Protein AF-A0A061BL52-F1 (afdb_monomer)

Structure (mmCIF, N/CA/C/O backbone):
data_AF-A0A061BL52-F1
#
_entry.id   AF-A0A061BL52-F1
#
loop_
_atom_site.group_PDB
_atom_site.id
_atom_site.type_symbol
_atom_site.label_atom_id
_atom_site.label_alt_id
_atom_site.label_comp_id
_atom_site.label_asym_id
_atom_site.label_entity_id
_atom_site.label_seq_id
_atom_site.pdbx_PDB_ins_code
_atom_site.Cartn_x
_atom_site.Cartn_y
_atom_site.Cartn_z
_atom_site.occupancy
_atom_site.B_iso_or_equiv
_atom_site.auth_seq_id
_atom_site.auth_comp_id
_atom_site.auth_asym_id
_atom_site.auth_atom_id
_atom_site.pdbx_PDB_model_num
ATOM 1 N N . MET A 1 1 ? 6.630 11.059 58.757 1.00 41.81 1 MET A N 1
ATOM 2 C CA . MET A 1 1 ? 5.257 10.722 59.176 1.00 41.81 1 MET A CA 1
ATOM 3 C C . MET A 1 1 ? 4.852 9.487 58.389 1.00 41.81 1 MET A C 1
ATOM 5 O O . MET A 1 1 ? 4.746 9.582 57.175 1.00 41.81 1 MET A O 1
ATOM 9 N N . ILE A 1 2 ? 4.797 8.316 59.028 1.00 37.28 2 ILE A N 1
ATOM 10 C CA . ILE A 1 2 ? 4.359 7.077 58.369 1.00 37.28 2 ILE A CA 1
ATOM 11 C C . ILE A 1 2 ? 2.839 7.073 58.488 1.00 37.28 2 ILE A C 1
ATOM 13 O O . ILE A 1 2 ? 2.326 6.896 59.588 1.00 37.28 2 ILE A O 1
ATOM 17 N N . VAL A 1 3 ? 2.138 7.354 57.390 1.00 40.91 3 VAL A N 1
ATOM 18 C CA . VAL A 1 3 ? 0.675 7.243 57.350 1.00 40.91 3 VAL A CA 1
ATOM 19 C C . VAL A 1 3 ? 0.331 5.772 57.561 1.00 40.91 3 VAL A C 1
ATOM 21 O O . VAL A 1 3 ? 0.845 4.909 56.844 1.00 40.91 3 VAL A O 1
ATOM 24 N N . GLN A 1 4 ? -0.469 5.468 58.582 1.00 52.25 4 GLN A N 1
ATOM 25 C CA . GLN A 1 4 ? -0.872 4.090 58.844 1.00 52.25 4 GLN A CA 1
ATOM 26 C C . GLN A 1 4 ? -1.836 3.632 57.749 1.00 52.25 4 GLN A C 1
ATOM 28 O O . GLN A 1 4 ? -2.695 4.390 57.307 1.00 52.25 4 GLN A O 1
ATOM 33 N N . LEU A 1 5 ? -1.713 2.375 57.315 1.00 41.62 5 LEU A N 1
ATOM 34 C CA . LEU A 1 5 ? -2.525 1.826 56.224 1.00 41.62 5 LEU A CA 1
ATOM 35 C C . LEU A 1 5 ? -4.036 1.976 56.492 1.00 41.62 5 LEU A C 1
ATOM 37 O O . LEU A 1 5 ? -4.798 2.234 55.569 1.00 41.62 5 LEU A O 1
ATOM 41 N N . GLY A 1 6 ? -4.454 1.885 57.760 1.00 45.66 6 GLY A N 1
ATOM 42 C CA . GLY A 1 6 ? -5.842 2.111 58.173 1.00 45.66 6 GLY A CA 1
ATOM 43 C C . GLY A 1 6 ? -6.318 3.558 58.001 1.00 45.66 6 GLY A C 1
ATOM 44 O O . GLY A 1 6 ? -7.480 3.779 57.684 1.00 45.66 6 GLY A O 1
ATOM 45 N N . GLU A 1 7 ? -5.426 4.538 58.135 1.00 48.22 7 GLU A N 1
ATOM 46 C CA . GLU A 1 7 ? -5.728 5.964 57.966 1.00 48.22 7 GLU A CA 1
ATOM 47 C C . GLU A 1 7 ? -5.854 6.325 56.480 1.00 48.22 7 GLU A C 1
ATOM 49 O O . GLU A 1 7 ? -6.807 6.990 56.078 1.00 48.22 7 GLU A O 1
ATOM 54 N N . LEU A 1 8 ? -4.967 5.777 55.639 1.00 50.97 8 LEU A N 1
ATOM 55 C CA . LEU A 1 8 ? -5.060 5.905 54.182 1.00 50.97 8 LEU A CA 1
ATOM 56 C C . LEU A 1 8 ? -6.323 5.220 53.640 1.00 50.97 8 LEU A C 1
ATOM 58 O O . LEU A 1 8 ? -6.993 5.758 52.767 1.00 50.97 8 LEU A O 1
ATOM 62 N N . ALA A 1 9 ? -6.664 4.047 54.174 1.00 44.75 9 ALA A N 1
ATOM 63 C CA . ALA A 1 9 ? -7.843 3.299 53.763 1.00 44.75 9 ALA A CA 1
ATOM 64 C C . ALA A 1 9 ? -9.147 3.946 54.272 1.00 44.75 9 ALA A C 1
ATOM 66 O O . ALA A 1 9 ? -10.150 3.904 53.568 1.00 44.75 9 ALA A O 1
ATOM 67 N N . GLY A 1 10 ? -9.136 4.613 55.433 1.00 51.44 10 GLY A N 1
ATOM 68 C CA . GLY A 1 10 ? -10.243 5.464 55.887 1.00 51.44 10 GLY A CA 1
ATOM 69 C C . GLY A 1 10 ? -10.433 6.714 55.016 1.00 51.44 10 GLY A C 1
ATOM 70 O O . GLY A 1 10 ? -11.561 7.054 54.672 1.00 51.44 10 GLY A O 1
ATOM 71 N N . GLN A 1 11 ? -9.340 7.352 54.579 1.00 56.94 11 GLN A N 1
ATOM 72 C CA . GLN A 1 11 ? -9.377 8.483 53.638 1.00 56.94 11 GLN A CA 1
ATOM 73 C C . GLN A 1 11 ? -9.853 8.067 52.241 1.00 56.94 11 GLN A C 1
ATOM 75 O O . GLN A 1 11 ? -10.695 8.745 51.655 1.00 56.94 11 GLN A O 1
ATOM 80 N N . LEU A 1 12 ? -9.370 6.930 51.727 1.00 47.53 12 LEU A N 1
ATOM 81 C CA . LEU A 1 12 ? -9.905 6.318 50.509 1.00 47.53 12 LEU A CA 1
ATOM 82 C C . LEU A 1 12 ? -11.376 5.930 50.701 1.00 47.53 12 LEU A C 1
ATOM 84 O O . LEU A 1 12 ? -12.165 6.059 49.775 1.00 47.53 12 LEU A O 1
ATOM 88 N N . GLY A 1 13 ? -11.744 5.503 51.910 1.00 49.81 13 GLY A N 1
ATOM 89 C CA . GLY A 1 13 ? -13.102 5.156 52.295 1.00 49.81 13 GLY A CA 1
ATOM 90 C C . GLY A 1 13 ? -14.086 6.305 52.201 1.00 49.81 13 GLY A C 1
ATOM 91 O O . GLY A 1 13 ? -15.127 6.152 51.568 1.00 49.81 13 GLY A O 1
ATOM 92 N N . GLY A 1 14 ? -13.717 7.472 52.727 1.00 53.56 14 GLY A N 1
ATOM 93 C CA . GLY A 1 14 ? -14.479 8.705 52.521 1.00 53.56 14 GLY A CA 1
ATOM 94 C C . GLY A 1 14 ? -14.491 9.147 51.053 1.00 53.56 14 GLY A C 1
ATOM 95 O O . GLY A 1 14 ? -15.517 9.586 50.549 1.00 53.56 14 GLY A O 1
ATOM 96 N N . PHE A 1 15 ? -13.382 8.962 50.326 1.00 52.47 15 PHE A N 1
ATOM 97 C CA . PHE A 1 15 ? -13.289 9.331 48.908 1.00 52.47 15 PHE A CA 1
ATOM 98 C C . PHE A 1 15 ? -14.082 8.408 47.969 1.00 52.47 15 PHE A C 1
ATOM 100 O O . PHE A 1 15 ? -14.458 8.833 46.883 1.00 52.47 15 PHE A O 1
ATOM 107 N N . VAL A 1 16 ? -14.320 7.148 48.339 1.00 51.41 16 VAL A N 1
ATOM 108 C CA . VAL A 1 16 ? -15.013 6.149 47.504 1.00 51.41 16 VAL A CA 1
ATOM 109 C C . VAL A 1 16 ? -16.466 5.949 47.948 1.00 51.41 16 VAL A C 1
ATOM 111 O O . VAL A 1 16 ? -17.330 5.818 47.085 1.00 51.41 16 VAL A O 1
ATOM 114 N N . GLY A 1 17 ? -16.750 5.969 49.255 1.00 51.16 17 GLY A N 1
ATOM 115 C CA . GLY A 1 17 ? -18.093 5.770 49.818 1.00 51.16 1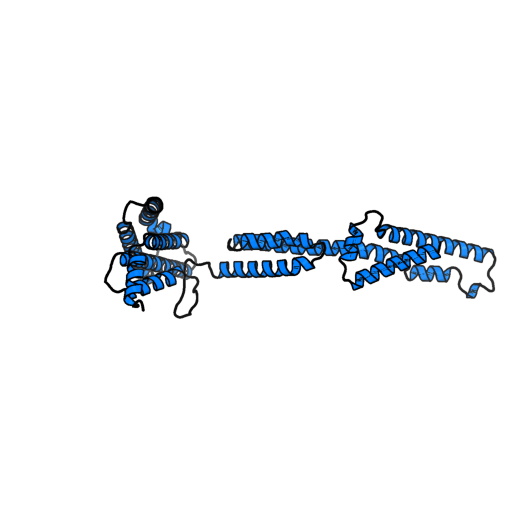7 GLY A CA 1
ATOM 116 C C . GLY A 1 17 ? -19.048 6.950 49.608 1.00 51.16 17 GLY A C 1
ATOM 117 O O . GLY A 1 17 ? -20.230 6.734 49.362 1.00 51.16 17 GLY A O 1
ATOM 118 N N . GLU A 1 18 ? -18.543 8.191 49.601 1.00 52.12 18 GLU A N 1
ATOM 119 C CA . GLU A 1 18 ? -19.365 9.401 49.395 1.00 52.12 18 GLU A CA 1
ATOM 120 C C . GLU A 1 18 ? -19.198 10.039 48.004 1.00 52.12 18 GLU A C 1
ATOM 122 O O . GLU A 1 18 ? -19.835 11.042 47.682 1.00 52.12 18 GLU A O 1
ATOM 127 N N . SER A 1 19 ? -18.341 9.485 47.142 1.00 58.81 19 SER A N 1
ATOM 128 C CA . SER A 1 19 ? -18.084 10.086 45.834 1.00 58.81 19 SER A CA 1
ATOM 129 C C . SER A 1 19 ? -19.220 9.811 44.860 1.00 58.81 19 SER A C 1
ATOM 131 O O . SER A 1 19 ? -19.364 8.718 44.306 1.00 58.81 19 SER A O 1
ATOM 133 N N . GLU A 1 20 ? -19.952 10.875 44.546 1.00 60.22 20 GLU A N 1
ATOM 134 C CA . GLU A 1 20 ? -20.899 10.968 43.433 1.00 60.22 20 GLU A CA 1
ATOM 135 C C . GLU A 1 20 ? -20.323 10.400 42.117 1.00 60.22 20 GLU A C 1
ATOM 137 O O . GLU A 1 20 ? -21.043 9.865 41.275 1.00 60.22 20 GLU A O 1
ATOM 142 N N . SER A 1 21 ? -18.997 10.449 41.936 1.00 58.09 21 SER A N 1
ATOM 143 C CA . SER A 1 21 ? -18.330 9.888 40.754 1.00 58.09 21 SER A CA 1
ATOM 144 C C . SER A 1 21 ? -18.339 8.356 40.729 1.00 58.09 21 SER A C 1
ATOM 146 O O . SER A 1 21 ? -18.464 7.777 39.650 1.00 58.09 21 SER A O 1
ATOM 148 N N . VAL A 1 22 ? -18.233 7.693 41.886 1.00 59.34 22 VAL A N 1
ATOM 149 C CA . VAL A 1 22 ? -18.282 6.223 41.997 1.00 59.34 22 VAL A CA 1
ATOM 150 C C . VAL A 1 22 ? -19.706 5.730 41.764 1.00 59.34 22 VAL A C 1
ATOM 152 O O . VAL A 1 22 ? -19.908 4.841 40.936 1.00 59.34 22 VAL A O 1
ATOM 155 N N . LYS A 1 23 ? -20.704 6.383 42.378 1.00 66.06 23 LYS A N 1
ATOM 156 C CA . LYS A 1 23 ? -22.129 6.122 42.103 1.00 66.06 23 LYS A CA 1
ATOM 157 C C . LYS A 1 23 ? -22.433 6.255 40.605 1.00 66.06 23 LYS A C 1
ATOM 159 O O . LYS A 1 23 ? -22.958 5.325 39.991 1.00 66.06 23 LYS A O 1
ATOM 164 N N . LYS A 1 24 ? -21.986 7.347 39.968 1.00 67.06 24 LYS A N 1
ATOM 165 C CA . LYS A 1 24 ? -22.123 7.564 38.513 1.00 67.06 24 LYS A CA 1
ATOM 166 C C . LYS A 1 24 ? -21.416 6.504 37.668 1.00 67.06 24 LYS A C 1
ATOM 168 O O . LYS A 1 24 ? -21.929 6.137 36.610 1.00 67.06 24 LYS A O 1
ATOM 173 N N . ALA A 1 25 ? -20.249 6.019 38.088 1.00 62.91 25 ALA A N 1
ATOM 174 C CA . ALA A 1 25 ? -19.521 4.977 37.368 1.00 62.91 25 ALA A CA 1
ATOM 175 C C . ALA A 1 25 ? -20.269 3.634 37.397 1.00 62.91 25 ALA A C 1
ATOM 177 O O . ALA A 1 25 ? -20.430 3.016 36.345 1.00 62.91 25 ALA A O 1
ATOM 178 N N . VAL A 1 26 ? -20.790 3.226 38.560 1.00 66.00 26 VAL A N 1
ATOM 179 C CA . VAL A 1 26 ? -21.592 1.997 38.702 1.00 66.00 26 VAL A CA 1
ATOM 180 C C . VAL A 1 26 ? -22.894 2.095 37.902 1.00 66.00 26 VAL A C 1
ATOM 182 O O . VAL A 1 26 ? -23.245 1.165 37.180 1.00 66.00 26 VAL A O 1
ATOM 185 N N . VAL A 1 27 ? -23.563 3.252 37.919 1.00 70.19 27 VAL A N 1
ATOM 186 C CA . VAL A 1 27 ? -24.751 3.497 37.082 1.00 70.19 27 VAL A CA 1
ATOM 187 C C . VAL A 1 27 ? -24.427 3.349 35.591 1.00 70.19 27 VAL A C 1
ATOM 189 O O . VAL A 1 27 ? -25.119 2.634 34.864 1.00 70.19 27 VAL A O 1
ATOM 192 N N . LYS A 1 28 ? -23.335 3.962 35.117 1.00 68.56 28 LYS A N 1
ATOM 193 C CA . LYS A 1 28 ? -22.884 3.815 33.721 1.00 68.56 28 LYS A CA 1
ATOM 194 C C . LYS A 1 28 ? -22.519 2.370 33.376 1.00 68.56 28 LYS A C 1
ATOM 196 O O . LYS A 1 28 ? -22.764 1.948 32.248 1.00 68.56 28 LYS A O 1
ATOM 201 N N . ALA A 1 29 ? -21.973 1.611 34.324 1.00 66.12 29 ALA A N 1
ATOM 202 C CA . ALA A 1 29 ? -21.672 0.194 34.149 1.00 66.12 29 ALA A CA 1
ATOM 203 C C . ALA A 1 29 ? -22.932 -0.649 33.949 1.00 66.12 29 ALA A C 1
ATOM 205 O O . ALA A 1 29 ? -22.982 -1.471 33.032 1.00 66.12 29 ALA A O 1
ATOM 206 N N . ILE A 1 30 ? -23.963 -0.404 34.760 1.00 72.38 30 ILE A N 1
ATOM 207 C CA . ILE A 1 30 ? -25.272 -1.046 34.617 1.00 72.38 30 ILE A CA 1
ATOM 208 C C . ILE A 1 30 ? -25.845 -0.720 33.234 1.00 72.38 30 ILE A C 1
ATOM 210 O O . ILE A 1 30 ? -26.193 -1.636 32.490 1.00 72.38 30 ILE A O 1
ATOM 214 N N . ILE A 1 31 ? -25.859 0.557 32.832 1.00 72.19 31 ILE A N 1
ATOM 215 C CA . ILE A 1 31 ? -26.339 0.977 31.502 1.00 72.19 31 ILE A CA 1
ATOM 216 C C . ILE A 1 31 ? -25.591 0.238 30.384 1.00 72.19 31 ILE A C 1
ATOM 218 O O . ILE A 1 31 ? -26.235 -0.362 29.522 1.00 72.19 31 ILE A O 1
ATOM 222 N N . ALA A 1 32 ? -24.256 0.207 30.437 1.00 68.06 32 ALA A N 1
ATOM 223 C CA . ALA A 1 32 ? -23.427 -0.476 29.446 1.00 68.06 32 ALA A CA 1
ATOM 224 C C . ALA A 1 32 ? -23.709 -1.989 29.378 1.00 68.06 32 ALA A C 1
ATOM 226 O O . ALA A 1 32 ? -23.715 -2.574 28.293 1.00 68.06 32 ALA A O 1
ATOM 227 N N . CYS A 1 33 ? -23.993 -2.635 30.514 1.00 70.50 33 CYS A N 1
ATOM 228 C CA . CYS A 1 33 ? -24.377 -4.046 30.548 1.00 70.50 33 CYS A CA 1
ATOM 229 C C . CYS A 1 33 ? -25.684 -4.296 29.776 1.00 70.50 33 CYS A C 1
ATOM 231 O O . CYS A 1 33 ? -25.761 -5.227 28.971 1.00 70.50 33 CYS A O 1
ATOM 233 N N . PHE A 1 34 ? -26.686 -3.430 29.950 1.00 72.38 34 PHE A N 1
ATOM 234 C CA . PHE A 1 34 ? -27.940 -3.491 29.193 1.00 72.38 34 PHE A CA 1
ATOM 235 C C . PHE A 1 34 ? -27.761 -3.136 27.710 1.00 72.38 34 PHE A C 1
ATOM 237 O O . PHE A 1 34 ? -28.414 -3.741 26.860 1.00 72.38 34 PHE A O 1
ATOM 244 N N . ASP A 1 35 ? -26.889 -2.182 27.374 1.00 69.56 35 ASP A N 1
ATOM 245 C CA . ASP A 1 35 ? -26.556 -1.833 25.983 1.00 69.56 35 ASP A CA 1
ATOM 246 C C . ASP A 1 35 ? -25.960 -3.024 25.230 1.00 69.56 35 ASP A C 1
ATOM 248 O O . ASP A 1 35 ? -26.369 -3.317 24.103 1.00 69.56 35 ASP A O 1
ATOM 252 N N . ASN A 1 36 ? -25.065 -3.760 25.889 1.00 67.50 36 ASN A N 1
ATOM 253 C CA . ASN A 1 36 ? -24.453 -4.971 25.349 1.00 67.50 36 ASN A CA 1
ATOM 254 C C . ASN A 1 36 ? -25.419 -6.171 25.318 1.00 67.50 36 ASN A C 1
ATOM 256 O O . ASN A 1 36 ? -25.190 -7.126 24.577 1.00 67.50 36 ASN A O 1
ATOM 260 N N . ASN A 1 37 ? -26.520 -6.118 26.075 1.00 71.19 37 ASN A N 1
ATOM 261 C CA . ASN A 1 37 ? -27.522 -7.179 26.179 1.00 71.19 37 ASN A CA 1
ATOM 262 C C . ASN A 1 37 ? -28.938 -6.654 25.863 1.00 71.19 37 ASN A C 1
ATOM 264 O O . ASN A 1 37 ? -29.807 -6.617 26.738 1.00 71.19 37 ASN A O 1
ATOM 268 N N . PRO A 1 38 ? -29.236 -6.292 24.600 1.00 72.81 38 PRO A N 1
ATOM 269 C CA . PRO A 1 38 ? -30.474 -5.592 24.234 1.00 72.81 38 PRO A CA 1
ATOM 270 C C . PRO A 1 38 ? -31.757 -6.393 24.500 1.00 72.81 38 PRO A C 1
ATOM 272 O O . PRO A 1 38 ? -32.832 -5.816 24.632 1.00 72.81 38 PRO A O 1
ATOM 275 N N . HIS A 1 39 ? -31.666 -7.719 24.610 1.00 72.00 39 HIS A N 1
ATOM 276 C CA . HIS A 1 39 ? -32.793 -8.564 25.001 1.00 72.00 39 HIS A CA 1
ATOM 277 C C . HIS A 1 39 ? -33.249 -8.281 26.445 1.00 72.00 39 HIS A C 1
ATOM 279 O O . HIS A 1 39 ? -34.451 -8.238 26.698 1.00 72.00 39 HIS A O 1
ATOM 285 N N . LEU A 1 40 ? -32.318 -7.972 27.359 1.00 72.06 40 LEU A N 1
ATOM 286 C CA . LEU A 1 40 ? -32.639 -7.583 28.735 1.00 72.06 40 LEU A CA 1
ATOM 287 C C . LEU A 1 40 ? -33.414 -6.267 28.794 1.00 72.06 40 LEU A C 1
ATOM 289 O O . LEU A 1 40 ? -34.312 -6.128 29.618 1.00 72.06 40 LEU A O 1
ATOM 293 N N . LYS A 1 41 ? -33.131 -5.322 27.885 1.00 72.38 41 LYS A N 1
ATOM 294 C CA . LYS A 1 41 ? -33.876 -4.054 27.806 1.00 72.38 41 LYS A CA 1
ATOM 295 C C . LYS A 1 41 ? -35.354 -4.257 27.505 1.00 72.38 41 LYS A C 1
ATOM 297 O O . LYS A 1 41 ? -36.171 -3.466 27.958 1.00 72.38 41 LYS A O 1
ATOM 302 N N . ASN A 1 42 ? -35.694 -5.281 26.724 1.00 72.06 42 ASN A N 1
ATOM 303 C CA . ASN A 1 42 ? -37.085 -5.602 26.417 1.00 72.06 42 ASN A CA 1
ATOM 304 C C . ASN A 1 42 ? -37.757 -6.315 27.592 1.00 72.06 42 ASN A C 1
ATOM 306 O O . ASN A 1 42 ? -38.890 -5.986 27.936 1.00 72.06 42 ASN A O 1
ATOM 310 N N . ASP A 1 43 ? -37.048 -7.253 28.217 1.00 69.75 43 ASP A N 1
ATOM 311 C CA . ASP A 1 43 ? -37.590 -8.093 29.286 1.00 69.75 43 ASP A CA 1
ATOM 312 C C . ASP A 1 43 ? -37.747 -7.356 30.627 1.00 69.75 43 ASP A C 1
ATOM 314 O O . ASP A 1 43 ? -38.587 -7.739 31.439 1.00 69.75 43 ASP A O 1
ATOM 318 N N . LEU A 1 44 ? -36.948 -6.309 30.853 1.00 71.69 44 LEU A N 1
ATOM 319 C CA . LEU A 1 44 ? -36.970 -5.446 32.042 1.00 71.69 44 LEU A CA 1
ATOM 320 C C . LEU A 1 44 ? -37.340 -4.000 31.683 1.00 71.69 44 LEU A C 1
ATOM 322 O O . LEU A 1 44 ? -36.957 -3.065 32.382 1.00 71.69 44 LEU A O 1
ATOM 326 N N . LYS A 1 45 ? -38.040 -3.791 30.561 1.00 71.81 45 LYS A N 1
ATOM 327 C CA . LYS A 1 45 ? -38.322 -2.459 30.004 1.00 71.81 45 LYS A CA 1
ATOM 328 C C . LYS A 1 45 ? -39.019 -1.527 30.994 1.00 71.81 45 LYS A C 1
ATOM 330 O O . LYS A 1 45 ? -38.730 -0.332 31.003 1.00 71.81 45 LYS A O 1
ATOM 335 N N . ASP A 1 46 ? -39.932 -2.066 31.789 1.00 66.31 46 ASP A N 1
ATOM 336 C CA . ASP A 1 46 ? -40.701 -1.369 32.820 1.00 66.31 46 ASP A CA 1
ATOM 337 C C . ASP A 1 46 ? -39.805 -0.747 33.898 1.00 66.31 46 ASP A C 1
ATOM 339 O O . ASP A 1 46 ? -40.022 0.399 34.287 1.00 66.31 46 ASP A O 1
ATOM 343 N N . VAL A 1 47 ? -38.756 -1.458 34.316 1.00 63.50 47 VAL A N 1
ATOM 344 C CA . VAL A 1 47 ? -37.836 -1.006 35.372 1.00 63.50 47 VAL A CA 1
ATOM 345 C C . VAL A 1 47 ? -36.623 -0.271 34.789 1.00 63.50 47 VAL A C 1
ATOM 347 O O . VAL A 1 47 ? -36.218 0.769 35.302 1.00 63.50 47 VAL A O 1
ATOM 350 N N . TYR A 1 48 ? -36.090 -0.740 33.658 1.00 66.44 48 TYR A N 1
ATOM 351 C CA . TYR A 1 48 ? -34.938 -0.144 32.978 1.00 66.44 48 TYR A CA 1
ATOM 352 C C . TYR A 1 48 ? -35.251 1.229 32.365 1.00 66.44 48 TYR A C 1
ATOM 354 O O . TYR A 1 48 ? -34.428 2.135 32.456 1.00 66.44 48 TYR A O 1
ATOM 362 N N . SER A 1 49 ? -36.440 1.431 31.779 1.00 60.94 49 SER A N 1
ATOM 363 C CA . SER A 1 49 ? -36.804 2.747 31.220 1.00 60.94 49 SER A CA 1
ATOM 364 C C . SER A 1 49 ? -36.965 3.791 32.328 1.00 60.94 49 SER A C 1
ATOM 366 O O . SER A 1 49 ? -36.480 4.904 32.179 1.00 60.94 49 SER A O 1
ATOM 368 N N . SER A 1 50 ? -37.566 3.414 33.465 1.00 62.44 50 SER A N 1
ATOM 369 C CA . SER A 1 50 ? -37.647 4.278 34.652 1.00 62.44 50 SER A CA 1
ATOM 370 C C . SER A 1 50 ? -36.267 4.573 35.253 1.00 62.44 50 SER A C 1
ATOM 372 O O . SER A 1 50 ? -36.075 5.638 35.820 1.00 62.44 50 SER A O 1
ATOM 374 N N . TYR A 1 51 ? -35.307 3.654 35.130 1.00 64.00 51 TYR A N 1
ATOM 375 C CA . TYR A 1 51 ? -33.933 3.807 35.617 1.00 64.00 51 TYR A CA 1
ATOM 376 C C . TYR A 1 51 ? -33.085 4.741 34.733 1.00 64.00 51 TYR A C 1
ATOM 378 O O . TYR A 1 51 ? -32.405 5.636 35.234 1.00 64.00 51 TYR A O 1
ATOM 386 N N . VAL A 1 52 ? -33.147 4.576 33.406 1.00 58.00 52 VAL A N 1
ATOM 387 C CA . VAL A 1 52 ? -32.361 5.377 32.449 1.00 58.00 52 VAL A CA 1
ATOM 388 C C . VAL A 1 52 ? -32.818 6.834 32.416 1.00 58.00 52 VAL A C 1
ATOM 390 O O . VAL A 1 52 ? -31.974 7.722 32.315 1.00 58.00 52 VAL A O 1
ATOM 393 N N . THR A 1 53 ? -34.122 7.108 32.512 1.00 56.12 53 THR A N 1
ATOM 394 C CA . THR A 1 53 ? -34.645 8.482 32.434 1.00 56.12 53 THR A CA 1
ATOM 395 C C . THR A 1 53 ? -34.281 9.302 33.676 1.00 56.12 53 THR A C 1
ATOM 397 O O . THR A 1 53 ? -33.727 10.387 33.535 1.00 56.12 53 THR A O 1
ATOM 400 N N . THR A 1 54 ? -34.468 8.755 34.879 1.00 52.66 54 THR A N 1
ATOM 401 C CA . THR A 1 54 ? -34.249 9.483 36.143 1.00 52.66 54 THR A CA 1
ATOM 402 C C . THR A 1 54 ? -32.763 9.734 36.441 1.00 52.66 54 THR A C 1
ATOM 404 O O . THR A 1 54 ? -32.401 10.782 36.970 1.00 52.66 54 THR A O 1
ATOM 407 N N . LEU A 1 55 ? -31.869 8.820 36.040 1.00 49.91 55 LEU A N 1
ATOM 408 C CA . LEU A 1 55 ? -30.421 8.968 36.260 1.00 49.91 55 LEU A CA 1
ATOM 409 C C . LEU A 1 55 ? -29.694 9.711 35.129 1.00 49.91 55 LEU A C 1
ATOM 411 O O . LEU A 1 55 ? -28.630 10.278 35.359 1.00 49.91 55 LEU A O 1
ATOM 415 N N . SER A 1 56 ? -30.253 9.772 33.914 1.00 48.34 56 SER A N 1
ATOM 416 C CA . SER A 1 56 ? -29.724 10.670 32.870 1.00 48.34 56 SER A CA 1
ATOM 417 C C . SER A 1 56 ? -29.938 12.146 33.231 1.00 48.34 56 SER A C 1
ATOM 419 O O . SER A 1 56 ? -29.145 12.998 32.832 1.00 48.34 56 SER A O 1
ATOM 421 N N . GLU A 1 57 ? -30.983 12.446 34.007 1.00 45.00 57 GLU A N 1
ATOM 422 C CA . GLU A 1 57 ? -31.278 13.788 34.515 1.00 45.00 57 GLU A CA 1
ATOM 423 C C . GLU A 1 57 ? -30.409 14.145 35.739 1.00 45.00 57 GLU A C 1
ATOM 425 O O . GLU A 1 57 ? -29.848 15.242 35.772 1.00 45.00 57 GLU A O 1
ATOM 430 N N . SER A 1 58 ? -30.162 13.212 36.671 1.00 45.47 58 SER A N 1
ATOM 431 C CA . SER A 1 58 ? -29.297 13.446 37.850 1.00 45.47 58 SER A CA 1
ATOM 432 C C . SER A 1 58 ? -27.799 13.594 37.529 1.00 45.47 58 SER A C 1
ATOM 434 O O . SER A 1 58 ? -27.029 14.159 38.307 1.00 45.47 58 SER A O 1
ATOM 436 N N . VAL A 1 59 ? -27.350 13.167 36.344 1.00 40.28 59 VAL A N 1
ATOM 437 C CA . VAL A 1 59 ? -25.972 13.418 35.880 1.00 40.28 59 VAL A CA 1
ATOM 438 C C . VAL A 1 59 ? -25.738 14.910 35.560 1.00 40.28 59 VAL A C 1
ATOM 440 O O . VAL A 1 59 ? -24.579 15.335 35.555 1.00 40.28 59 VAL A O 1
ATOM 443 N N . ASN A 1 60 ? -26.799 15.714 35.382 1.00 44.19 60 ASN A N 1
ATOM 444 C CA . ASN A 1 60 ? -26.731 17.119 34.949 1.00 44.19 60 ASN A CA 1
ATOM 445 C C . ASN A 1 60 ? -26.934 18.176 36.056 1.00 44.19 60 ASN A C 1
ATOM 447 O O . ASN A 1 60 ? -26.722 19.358 35.784 1.00 44.19 60 ASN A O 1
ATOM 451 N N . SER A 1 61 ? -27.304 17.808 37.286 1.00 41.88 61 SER A N 1
ATOM 452 C CA . SER A 1 61 ? -27.528 18.773 38.378 1.00 41.88 61 SER A CA 1
ATOM 453 C C . SER A 1 61 ? -26.954 18.289 39.708 1.00 41.88 61 SER A C 1
ATOM 455 O O . SER A 1 61 ? -27.125 17.133 40.071 1.00 41.88 61 SER A O 1
ATOM 457 N N . ALA A 1 62 ? -26.278 19.189 40.430 1.00 39.25 62 ALA A N 1
ATOM 458 C CA . ALA A 1 62 ? -25.537 18.892 41.660 1.00 39.25 62 ALA A CA 1
ATOM 459 C C . ALA A 1 62 ? -26.414 18.609 42.894 1.00 39.25 62 ALA A C 1
ATOM 461 O O . ALA A 1 62 ? -25.895 18.125 43.890 1.00 39.25 62 ALA A O 1
ATOM 462 N N . ASP A 1 63 ? -27.721 18.861 42.822 1.00 45.47 63 ASP A N 1
ATOM 463 C CA . ASP A 1 63 ? -28.627 18.772 43.964 1.00 45.47 63 ASP A CA 1
ATOM 464 C C . ASP A 1 63 ? -29.956 18.135 43.532 1.00 45.47 63 ASP A C 1
ATOM 466 O O . ASP A 1 63 ? -30.876 18.871 43.189 1.00 45.47 63 ASP A O 1
ATOM 470 N N . GLN A 1 64 ? -30.071 16.797 43.494 1.00 41.06 64 GLN A N 1
ATOM 471 C CA . GLN A 1 64 ? -31.312 16.065 43.838 1.00 41.06 64 GLN A CA 1
ATOM 472 C C . GLN A 1 64 ? -31.244 14.541 43.608 1.00 41.06 64 GLN A C 1
ATOM 474 O O . GLN A 1 64 ? -30.814 14.071 42.561 1.00 41.06 64 GLN A O 1
ATOM 479 N N . ALA A 1 65 ? -31.821 13.838 44.594 1.00 43.16 65 ALA A N 1
ATOM 480 C CA . ALA A 1 65 ? -32.260 12.440 44.652 1.00 43.16 65 ALA A CA 1
ATOM 481 C C . ALA A 1 65 ? -31.175 11.341 44.637 1.00 43.16 65 ALA A C 1
ATOM 483 O O . ALA A 1 65 ? -30.588 11.003 43.614 1.00 43.16 65 ALA A O 1
ATOM 484 N N . ASP A 1 66 ? -30.983 10.723 45.807 1.00 54.94 66 ASP A N 1
ATOM 485 C CA . ASP A 1 66 ? -30.254 9.469 45.990 1.00 54.94 66 ASP A CA 1
ATOM 486 C C . ASP A 1 66 ? -31.000 8.349 45.241 1.00 54.94 66 ASP A C 1
ATOM 488 O O . ASP A 1 66 ? -32.022 7.859 45.713 1.00 54.94 66 ASP A O 1
ATOM 492 N N . GLY A 1 67 ? -30.520 7.965 44.051 1.00 56.91 67 GLY A N 1
ATOM 493 C CA . GLY A 1 67 ? -31.116 6.932 43.177 1.00 56.91 67 GLY A CA 1
ATOM 494 C C . GLY A 1 67 ? -31.044 5.495 43.723 1.00 56.91 67 GLY A C 1
ATOM 495 O O . GLY A 1 67 ? -30.989 4.526 42.962 1.00 56.91 67 GLY A O 1
ATOM 496 N N . THR A 1 68 ? -30.961 5.357 45.045 1.00 64.12 68 THR A N 1
ATOM 497 C CA . THR A 1 68 ? -30.862 4.095 45.781 1.00 64.12 68 THR A CA 1
ATOM 498 C C . THR A 1 68 ? -32.162 3.298 45.682 1.00 64.12 68 THR A C 1
ATOM 500 O O . THR A 1 68 ? -32.110 2.090 45.450 1.00 64.12 68 THR A O 1
ATOM 503 N N . ASP A 1 69 ? -33.324 3.954 45.743 1.00 68.25 69 ASP A N 1
ATOM 504 C CA . ASP A 1 69 ? -34.634 3.289 45.670 1.00 68.25 69 ASP A CA 1
ATOM 505 C C . ASP A 1 69 ? -34.879 2.615 44.306 1.00 68.25 69 ASP A C 1
ATOM 507 O O . ASP A 1 69 ? -35.486 1.543 44.222 1.00 68.25 69 ASP A O 1
ATOM 511 N N . GLU A 1 70 ? -34.405 3.214 43.212 1.00 73.69 70 GLU A N 1
ATOM 512 C CA . GLU A 1 70 ? -34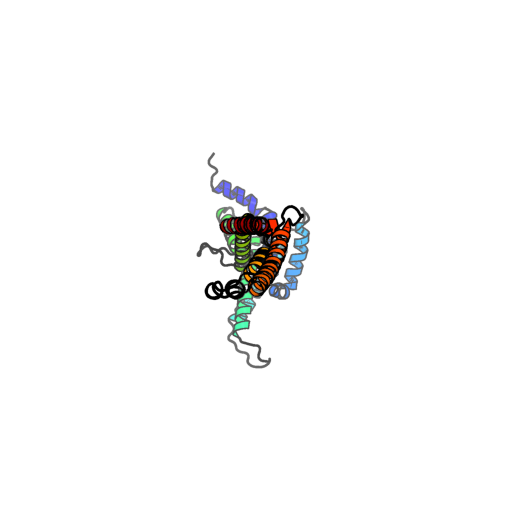.503 2.653 41.861 1.00 73.69 70 GLU A CA 1
ATOM 513 C C . GLU A 1 70 ? -33.577 1.449 41.666 1.00 73.69 70 GLU A C 1
ATOM 515 O O . GLU A 1 70 ? -33.953 0.489 40.987 1.00 73.69 70 GLU A O 1
ATOM 520 N N . ILE A 1 71 ? -32.386 1.474 42.269 1.00 72.88 71 ILE A N 1
ATOM 521 C CA . ILE A 1 71 ? -31.424 0.369 42.183 1.00 72.88 71 ILE A CA 1
ATOM 522 C C . ILE A 1 71 ? -31.894 -0.836 42.984 1.00 72.88 71 ILE A C 1
ATOM 524 O O . ILE A 1 71 ? -31.805 -1.951 42.471 1.00 72.88 71 ILE A O 1
ATOM 528 N N . VAL A 1 72 ? -32.485 -0.620 44.159 1.00 77.38 72 VAL A N 1
ATOM 529 C CA . VAL A 1 72 ? -33.112 -1.693 44.943 1.00 77.38 72 VAL A CA 1
ATOM 530 C C . VAL A 1 72 ? -34.246 -2.347 44.141 1.00 77.38 72 VAL A C 1
ATOM 532 O O . VAL A 1 72 ? -34.281 -3.570 44.003 1.00 77.38 72 VAL A O 1
ATOM 535 N N . LYS A 1 73 ? -35.119 -1.558 43.495 1.00 80.81 73 LYS A N 1
ATOM 536 C CA . LYS A 1 73 ? -36.187 -2.091 42.617 1.00 80.81 73 LYS A CA 1
ATOM 537 C C . LYS A 1 73 ? -35.631 -2.899 41.439 1.00 80.81 73 LYS A C 1
ATOM 539 O O . LYS A 1 73 ? -36.184 -3.945 41.087 1.00 80.81 73 LYS A O 1
ATOM 544 N N . LEU A 1 74 ? -34.547 -2.429 40.818 1.00 81.06 74 LEU A N 1
ATOM 545 C CA . LEU A 1 74 ? -33.873 -3.147 39.734 1.00 81.06 74 LEU A CA 1
ATOM 546 C C . LEU A 1 74 ? -33.265 -4.466 40.234 1.00 81.06 74 LEU A C 1
ATOM 548 O O . LEU A 1 74 ? -33.483 -5.507 39.615 1.00 81.06 74 LEU A O 1
ATOM 552 N N . SER A 1 75 ? -32.571 -4.430 41.371 1.00 82.88 75 SER A N 1
ATOM 553 C CA . SER A 1 75 ? -31.951 -5.578 42.045 1.00 82.88 75 SER A CA 1
ATOM 554 C C . SER A 1 75 ? -32.972 -6.675 42.366 1.00 82.88 75 SER A C 1
ATOM 556 O O . SER A 1 75 ? -32.776 -7.852 42.032 1.00 82.88 75 SER A O 1
ATOM 558 N N . GLU A 1 76 ? -34.124 -6.294 42.925 1.00 84.00 76 GLU A N 1
ATOM 559 C CA . GLU A 1 76 ? -35.236 -7.204 43.210 1.00 84.00 76 GLU A CA 1
ATOM 560 C C . GLU A 1 76 ? -35.776 -7.858 41.934 1.00 84.00 76 GLU A C 1
ATOM 562 O O . GLU A 1 76 ? -35.975 -9.079 41.885 1.00 84.00 76 GLU A O 1
ATOM 567 N N . ARG A 1 77 ? -35.985 -7.067 40.875 1.00 82.19 77 ARG A N 1
ATOM 568 C CA . ARG A 1 77 ? -36.537 -7.564 39.611 1.00 82.19 77 ARG A CA 1
ATOM 569 C C . ARG A 1 77 ? -35.578 -8.504 38.888 1.00 82.19 77 ARG A C 1
ATOM 571 O O . ARG A 1 77 ? -35.996 -9.564 38.418 1.00 82.19 77 ARG A O 1
ATOM 578 N N . VAL A 1 78 ? -34.297 -8.151 38.849 1.00 83.62 78 VAL A N 1
ATOM 579 C CA . VAL A 1 78 ? -33.225 -8.996 38.308 1.00 83.62 78 VAL A CA 1
ATOM 580 C C . VAL A 1 78 ? -33.154 -10.309 39.087 1.00 83.62 78 VAL A C 1
ATOM 582 O O . VAL A 1 78 ? -33.129 -11.381 38.485 1.00 83.62 78 VAL A O 1
ATOM 585 N N . THR A 1 79 ? -33.242 -10.256 40.418 1.00 86.19 79 THR A N 1
ATOM 586 C CA . THR A 1 79 ? -33.252 -11.454 41.271 1.00 86.19 79 THR A CA 1
ATOM 587 C C . THR A 1 79 ? -34.462 -12.356 41.003 1.00 86.19 79 THR A C 1
ATOM 589 O O . THR A 1 79 ? -34.321 -13.580 40.965 1.00 86.19 79 THR A O 1
ATOM 592 N N . GLN A 1 80 ? -35.653 -11.787 40.783 1.00 85.19 80 GLN A N 1
ATOM 593 C CA . GLN A 1 80 ? -36.838 -12.558 40.379 1.00 85.19 80 GLN A CA 1
ATOM 594 C C . GLN A 1 80 ? -36.633 -13.238 39.020 1.00 85.19 80 GLN A C 1
ATOM 596 O O . GLN A 1 80 ? -37.002 -14.400 38.844 1.00 85.19 80 GLN A O 1
ATOM 601 N N . GLN A 1 81 ? -36.031 -12.531 38.064 1.00 82.56 81 GLN A N 1
ATOM 602 C CA . GLN A 1 81 ? -35.825 -13.046 36.716 1.00 82.56 81 GLN A CA 1
ATOM 603 C C . GLN A 1 81 ? -34.764 -14.151 36.661 1.00 82.56 81 GLN A C 1
ATOM 605 O O . GLN A 1 81 ? -34.971 -15.138 35.956 1.00 82.56 81 GLN A O 1
ATOM 610 N N . ILE A 1 82 ? -33.694 -14.031 37.452 1.00 85.00 82 ILE A N 1
ATOM 611 C CA . ILE A 1 82 ? -32.699 -15.094 37.662 1.00 85.00 82 ILE A CA 1
ATOM 612 C C . ILE A 1 82 ? -33.391 -16.363 38.166 1.00 85.00 82 ILE A C 1
ATOM 614 O O . ILE A 1 82 ? -33.273 -17.405 37.530 1.00 85.00 82 ILE A O 1
ATOM 618 N N . LYS A 1 83 ? -34.215 -16.267 39.221 1.00 87.06 83 LYS A N 1
ATOM 619 C CA . LYS A 1 83 ? -34.952 -17.428 39.758 1.00 87.06 83 LYS A CA 1
ATOM 620 C C . LYS A 1 83 ? -35.855 -18.093 38.716 1.00 87.06 83 LYS A C 1
ATOM 622 O O . LYS A 1 83 ? -35.927 -19.318 38.662 1.00 87.06 83 LYS A O 1
ATOM 627 N N . LEU A 1 84 ? -36.552 -17.305 37.894 1.00 84.06 84 LEU A N 1
ATOM 628 C CA . LEU A 1 84 ? -37.399 -17.836 36.819 1.00 84.06 84 LEU A CA 1
ATOM 629 C C . LEU A 1 84 ? -36.573 -18.567 35.753 1.00 84.06 84 LEU A C 1
ATOM 631 O O . LEU A 1 84 ? -36.965 -19.645 35.312 1.00 84.06 84 LEU A O 1
ATOM 635 N N . LEU A 1 85 ? -35.427 -18.008 35.361 1.00 81.62 85 LEU A N 1
ATOM 636 C CA . LEU A 1 85 ? -34.521 -18.617 34.386 1.00 81.62 85 LEU A CA 1
ATOM 637 C C . LEU A 1 85 ? -33.888 -19.902 34.918 1.00 81.62 85 LEU A C 1
ATOM 639 O O . LEU A 1 85 ? -33.876 -20.904 34.209 1.00 81.62 85 LEU A O 1
ATOM 643 N N . GLU A 1 86 ? -33.435 -19.911 36.171 1.00 83.19 86 GLU A N 1
ATOM 644 C CA . GLU A 1 86 ? -32.922 -21.109 36.841 1.00 83.19 86 GLU A CA 1
ATOM 645 C C . GLU A 1 86 ? -33.989 -22.208 36.913 1.00 83.19 86 GLU A C 1
ATOM 647 O O . GLU A 1 86 ? -33.704 -23.370 36.631 1.00 83.19 86 GLU A O 1
ATOM 652 N N . GLN A 1 87 ? -35.242 -21.860 37.229 1.00 82.50 87 GLN A N 1
ATOM 653 C CA . GLN A 1 87 ? -36.358 -22.812 37.209 1.00 82.50 87 GLN A CA 1
ATOM 654 C C . GLN A 1 87 ? -36.635 -23.352 35.804 1.00 82.50 87 GLN A C 1
ATOM 656 O O . GLN A 1 87 ? -36.908 -24.543 35.657 1.00 82.50 87 GLN A O 1
ATOM 661 N N . GLN A 1 88 ? -36.544 -22.515 34.770 1.00 76.88 88 GLN A N 1
ATOM 662 C CA . GLN A 1 88 ? -36.683 -22.942 33.375 1.00 76.88 88 GLN A CA 1
ATOM 663 C C . GLN A 1 88 ? -35.528 -23.846 32.921 1.00 76.88 88 GLN A C 1
ATOM 665 O O . GLN A 1 88 ? -35.758 -24.768 32.141 1.00 76.88 88 GLN A O 1
ATOM 670 N N . LEU A 1 89 ? -34.314 -23.617 33.429 1.00 76.56 89 LEU A N 1
ATOM 671 C CA . LEU A 1 89 ? -33.128 -24.424 33.134 1.00 76.56 89 LEU A CA 1
ATOM 672 C C . LEU A 1 89 ? -33.161 -25.782 33.858 1.00 76.56 89 LEU A C 1
ATOM 674 O O . LEU A 1 89 ? -32.738 -26.792 33.297 1.00 76.56 89 LEU A O 1
ATOM 678 N N . ASN A 1 90 ? -33.696 -25.803 35.084 1.00 72.44 90 ASN A N 1
ATOM 679 C CA . ASN A 1 90 ? -33.751 -26.977 35.961 1.00 72.44 90 ASN A CA 1
ATOM 680 C C . ASN A 1 90 ? -35.042 -27.802 35.824 1.00 72.44 90 ASN A C 1
ATOM 682 O O . ASN A 1 90 ? -35.113 -28.921 36.336 1.00 72.44 90 ASN A O 1
ATOM 686 N N . SER A 1 91 ? -36.074 -27.281 35.155 1.00 62.81 91 SER A N 1
ATOM 687 C CA . SER A 1 91 ? -37.299 -28.042 34.907 1.00 62.81 91 SER A CA 1
ATOM 688 C C . SER A 1 91 ? -37.017 -29.170 33.908 1.00 62.81 91 SER A C 1
ATOM 690 O O . SER A 1 91 ? -36.519 -28.902 32.811 1.00 62.81 91 SER A O 1
ATOM 692 N N . PRO A 1 92 ? -37.353 -30.437 34.222 1.00 49.38 92 PRO A N 1
ATOM 693 C CA . PRO A 1 92 ? -37.286 -31.500 33.230 1.00 49.38 92 PRO A CA 1
ATOM 694 C C . PRO A 1 92 ? -38.184 -31.108 32.054 1.00 49.38 92 PRO A C 1
ATOM 696 O O . PRO A 1 92 ? -39.322 -30.696 32.274 1.00 49.38 92 PRO A O 1
ATOM 699 N N . LYS A 1 93 ? -37.673 -31.215 30.818 1.00 56.62 93 LYS A N 1
ATOM 700 C CA . LYS A 1 93 ? -38.423 -31.001 29.565 1.00 56.62 93 LYS A CA 1
ATOM 701 C C . LYS A 1 93 ? -39.641 -31.932 29.505 1.00 56.62 93 LYS A C 1
ATOM 703 O O . LYS A 1 93 ? -39.615 -32.958 28.840 1.00 56.62 93 LYS A O 1
ATOM 708 N N . ASN A 1 94 ? -40.708 -31.582 30.204 1.00 46.44 94 ASN A N 1
ATOM 709 C CA . ASN A 1 94 ? -41.983 -32.270 30.193 1.00 46.44 94 ASN A CA 1
ATOM 710 C C . ASN A 1 94 ? -43.055 -31.239 29.885 1.00 46.44 94 ASN A C 1
ATOM 712 O O . ASN A 1 94 ? -43.708 -30.730 30.782 1.00 46.44 94 ASN A O 1
ATOM 716 N N . LEU A 1 95 ? -43.227 -30.949 28.599 1.00 36.22 95 LEU A N 1
ATOM 717 C CA . LEU A 1 95 ? -44.544 -30.687 28.034 1.00 36.22 95 LEU A CA 1
ATOM 718 C C . LEU A 1 95 ? -44.458 -30.926 26.524 1.00 36.22 95 LEU A C 1
ATOM 720 O O . LEU A 1 95 ? -44.081 -30.063 25.735 1.00 36.22 95 LEU A O 1
ATOM 724 N N . TYR A 1 96 ? -44.766 -32.163 26.137 1.00 43.47 96 TYR A N 1
ATOM 725 C CA . TYR A 1 96 ? -45.220 -32.448 24.786 1.00 43.47 96 TYR A CA 1
ATOM 726 C C . TYR A 1 96 ? -46.542 -31.707 24.544 1.00 43.47 96 TYR A C 1
ATOM 728 O O . TYR A 1 96 ? -47.407 -31.667 25.417 1.00 43.47 96 TYR A O 1
ATOM 736 N N . ASN A 1 97 ? -46.680 -31.231 23.306 1.00 41.66 97 ASN A N 1
ATOM 737 C CA . ASN A 1 97 ? -47.891 -30.761 22.628 1.00 41.66 97 ASN A CA 1
ATOM 738 C C . ASN A 1 97 ? -48.253 -29.280 22.803 1.00 41.66 97 ASN A C 1
ATOM 740 O O . ASN A 1 97 ? -49.128 -28.926 23.589 1.00 41.66 97 ASN A O 1
ATOM 744 N N . SER A 1 98 ? -47.690 -28.434 21.930 1.00 36.56 98 SER A N 1
ATOM 745 C CA . SER A 1 98 ? -48.443 -27.775 20.834 1.00 36.56 98 SER A CA 1
ATOM 746 C C . SER A 1 98 ? -47.733 -26.506 20.338 1.00 36.56 98 SER A C 1
ATOM 748 O O . SER A 1 98 ? -48.255 -25.418 20.524 1.00 36.56 98 SER A O 1
ATOM 750 N N . LEU A 1 99 ? -46.561 -26.596 19.697 1.00 33.88 99 LEU A N 1
ATOM 751 C CA . LEU A 1 99 ? -46.040 -25.518 18.834 1.00 33.88 99 LEU A CA 1
ATOM 752 C C . LEU A 1 99 ? -45.000 -26.072 17.832 1.00 33.88 99 LEU A C 1
ATOM 754 O O . LEU A 1 99 ? -44.402 -27.114 18.112 1.00 33.88 99 LEU A O 1
ATOM 758 N N . PRO A 1 100 ? -44.815 -25.437 16.653 1.00 38.84 100 PRO A N 1
ATOM 759 C CA . PRO A 1 100 ? -44.018 -25.978 15.550 1.00 38.84 100 PRO A CA 1
ATOM 760 C C . PRO A 1 100 ? -42.523 -26.086 15.902 1.00 38.84 100 PRO A C 1
ATOM 762 O O . PRO A 1 100 ? -42.044 -25.358 16.772 1.00 38.84 100 PRO A O 1
ATOM 765 N N . PRO A 1 101 ? -41.764 -26.963 15.220 1.00 40.62 101 PRO A N 1
ATOM 766 C CA . PRO A 1 101 ? -40.377 -27.254 15.566 1.00 40.62 101 PRO A CA 1
ATOM 767 C C . PRO A 1 101 ? -39.468 -26.052 15.266 1.00 40.62 101 PRO A C 1
ATOM 769 O O . PRO A 1 101 ? -39.235 -25.709 14.109 1.00 40.62 101 PRO A O 1
ATOM 772 N N . SER A 1 102 ? -38.943 -25.421 16.318 1.00 39.88 102 SER A N 1
ATOM 773 C CA . SER A 1 102 ? -37.859 -24.431 16.240 1.00 39.88 102 SER A CA 1
ATOM 774 C C . SER A 1 102 ? -36.494 -25.149 16.191 1.00 39.88 102 SER A C 1
ATOM 776 O O . SER A 1 102 ? -36.384 -26.278 16.686 1.00 39.88 102 SER A O 1
ATOM 778 N N . PRO A 1 103 ? -35.441 -24.566 15.587 1.00 38.09 103 PRO A N 1
ATOM 779 C CA . PRO A 1 103 ? -34.203 -25.275 15.310 1.00 38.09 103 PRO A CA 1
ATOM 780 C C . PRO A 1 103 ? -33.378 -25.462 16.590 1.00 38.09 103 PRO A C 1
ATOM 782 O O . PRO A 1 103 ? -32.767 -24.532 17.098 1.00 38.09 103 PRO A O 1
ATOM 785 N N . SER A 1 104 ? -33.262 -26.717 17.020 1.00 42.44 104 SER A N 1
ATOM 786 C CA . SER A 1 104 ? -32.284 -27.231 17.994 1.00 42.44 104 SER A CA 1
ATOM 787 C C . SER A 1 104 ? -32.467 -26.753 19.452 1.00 42.44 104 SER A C 1
ATOM 789 O O . SER A 1 104 ? -32.120 -25.623 19.786 1.00 42.44 104 SER A O 1
ATOM 791 N N . PRO A 1 105 ? -32.820 -27.651 20.395 1.00 50.97 105 PRO A N 1
ATOM 792 C CA . PRO A 1 105 ? -32.921 -27.338 21.830 1.00 50.97 105 PRO A CA 1
ATOM 793 C C . PRO A 1 105 ? -31.628 -26.808 22.487 1.00 50.97 105 PRO A C 1
ATOM 795 O O . PRO A 1 105 ? -31.653 -26.362 23.630 1.00 50.97 105 PRO A O 1
ATOM 798 N N . SER A 1 106 ? -30.490 -26.919 21.794 1.00 51.81 106 SER A N 1
ATOM 799 C CA . SER A 1 106 ? -29.166 -26.459 22.230 1.00 51.81 106 SER A CA 1
ATOM 800 C C . SER A 1 106 ? -28.973 -24.947 22.063 1.00 51.81 106 SER A C 1
ATOM 802 O O . SER A 1 106 ? -28.314 -24.336 22.903 1.00 51.81 106 SER A O 1
ATOM 804 N N . ALA A 1 107 ? -29.564 -24.334 21.031 1.00 54.47 107 ALA A N 1
ATOM 805 C CA . ALA A 1 107 ? -29.448 -22.895 20.796 1.00 54.47 107 ALA A CA 1
ATOM 806 C C . ALA A 1 107 ? -30.262 -22.093 21.825 1.00 54.47 107 ALA A C 1
ATOM 808 O O . ALA A 1 107 ? -29.793 -21.075 22.333 1.00 54.47 107 ALA A O 1
ATOM 809 N N . ASP A 1 108 ? -31.441 -22.602 22.192 1.00 60.69 108 ASP A N 1
ATOM 810 C CA . ASP A 1 108 ? -32.293 -21.999 23.219 1.00 60.69 108 ASP A CA 1
ATOM 811 C C . ASP A 1 108 ? -31.647 -22.077 24.609 1.00 60.69 108 ASP A C 1
ATOM 813 O O . ASP A 1 108 ? -31.664 -21.098 25.350 1.00 60.69 108 ASP A O 1
ATOM 817 N N . SER A 1 109 ? -30.996 -23.201 24.936 1.00 63.59 109 SER A N 1
ATOM 818 C CA . SER A 1 109 ? -30.261 -23.361 26.197 1.00 63.59 109 SER A CA 1
ATOM 819 C C . SER A 1 109 ? -29.078 -22.399 26.301 1.00 63.59 109 SER A C 1
ATOM 821 O O . SER A 1 109 ? -28.931 -21.732 27.319 1.00 63.59 109 SER A O 1
ATOM 823 N N . ALA A 1 110 ? -28.258 -22.282 25.249 1.00 69.19 110 ALA A N 1
ATOM 824 C CA . ALA A 1 110 ? -27.125 -21.355 25.236 1.00 69.19 110 ALA A CA 1
ATOM 825 C C . ALA A 1 110 ? -27.587 -19.896 25.384 1.00 69.19 110 ALA A C 1
ATOM 827 O O . ALA A 1 110 ? -26.998 -19.125 26.134 1.00 69.19 110 ALA A O 1
ATOM 828 N N . LYS A 1 111 ? -28.695 -19.532 24.729 1.00 72.75 111 LYS A N 1
ATOM 829 C CA . LYS A 1 111 ? -29.293 -18.196 24.828 1.00 72.75 111 LYS A CA 1
ATOM 830 C C . LYS A 1 111 ? -29.844 -17.897 26.226 1.00 72.75 111 LYS A C 1
ATOM 832 O O . LYS A 1 111 ? -29.675 -16.781 26.712 1.00 72.75 111 LYS A O 1
ATOM 837 N N . LEU A 1 112 ? -30.487 -18.873 26.872 1.00 73.94 112 LEU A N 1
ATOM 838 C CA . LEU A 1 112 ? -30.954 -18.757 28.260 1.00 73.94 112 LEU A CA 1
ATOM 839 C C . LEU A 1 112 ? -29.783 -18.614 29.237 1.00 73.94 112 LEU A C 1
ATOM 841 O O . LEU A 1 112 ? -29.867 -17.828 30.176 1.00 73.94 112 LEU A O 1
ATOM 845 N N . GLN A 1 113 ? -28.684 -19.320 28.984 1.00 75.50 113 GLN A N 1
ATOM 846 C CA . GLN A 1 113 ? -27.496 -19.301 29.832 1.00 75.50 113 GLN A CA 1
ATOM 847 C C . GLN A 1 113 ? -26.721 -17.982 29.709 1.00 75.50 113 GLN A C 1
ATOM 849 O O . GLN A 1 113 ? -26.421 -17.364 30.723 1.00 75.50 113 GLN A O 1
ATOM 854 N N . SER A 1 114 ? -26.528 -17.462 28.491 1.00 74.69 114 SER A N 1
ATOM 855 C CA . SER A 1 114 ? -25.977 -16.111 28.293 1.00 74.69 114 SER A CA 1
ATOM 856 C C . SER A 1 114 ? -26.848 -15.023 28.932 1.00 74.69 114 SER A C 1
ATOM 858 O O . SER A 1 114 ? -26.333 -14.034 29.447 1.00 74.69 114 SER A O 1
ATOM 860 N N . LYS A 1 115 ? -28.176 -15.203 28.925 1.00 78.19 115 LYS A N 1
ATOM 861 C CA . LYS A 1 115 ? -29.108 -14.290 29.598 1.00 78.19 115 LYS A CA 1
ATOM 862 C C . LYS A 1 115 ? -28.974 -14.353 31.124 1.00 78.19 115 LYS A C 1
ATOM 864 O O . LYS A 1 115 ? -29.037 -13.311 31.772 1.00 78.19 115 LYS A O 1
ATOM 869 N N . LEU A 1 116 ? -28.795 -15.549 31.686 1.00 81.38 116 LEU A N 1
ATOM 870 C CA . LEU A 1 116 ? -28.560 -15.752 33.116 1.00 81.38 116 LEU A CA 1
ATOM 871 C C . LEU A 1 116 ? -27.268 -15.054 33.562 1.00 81.38 116 LEU A C 1
ATOM 873 O O . LEU A 1 116 ? -27.320 -14.229 34.468 1.00 81.38 116 LEU A O 1
ATOM 877 N N . GLU A 1 117 ? -26.158 -15.288 32.857 1.00 79.31 117 GLU A N 1
ATOM 878 C CA . GLU A 1 117 ? -24.859 -14.659 33.149 1.00 79.31 117 GLU A CA 1
ATOM 879 C C . GLU A 1 117 ? -24.934 -13.124 33.115 1.00 79.31 117 GLU A C 1
ATOM 881 O O . GLU A 1 117 ? -24.358 -12.435 33.957 1.00 79.31 117 GLU A O 1
ATOM 886 N N . ALA A 1 118 ? -25.660 -12.560 32.146 1.00 76.06 118 ALA A N 1
ATOM 887 C CA . ALA A 1 118 ? -25.836 -11.116 32.055 1.00 76.06 118 ALA A CA 1
ATOM 888 C C . ALA A 1 118 ? -26.658 -10.555 33.232 1.00 76.06 118 ALA A C 1
ATOM 890 O O . ALA A 1 118 ? -26.315 -9.503 33.771 1.00 76.06 118 ALA A O 1
ATOM 891 N N . LEU A 1 119 ? -27.710 -11.255 33.669 1.00 81.31 119 LEU A N 1
ATOM 892 C CA . LEU A 1 119 ? -28.507 -10.852 34.832 1.00 81.31 119 LEU A CA 1
ATOM 893 C C . LEU A 1 119 ? -27.731 -10.981 36.147 1.00 81.31 119 LEU A C 1
ATOM 895 O O . LEU A 1 119 ? -27.852 -10.107 37.003 1.00 81.31 119 LEU A O 1
ATOM 899 N N . GLU A 1 120 ? -26.917 -12.024 36.306 1.00 81.88 120 GLU A N 1
ATOM 900 C CA . GLU A 1 120 ? -26.040 -12.191 37.471 1.00 81.88 120 GLU A CA 1
ATOM 901 C C . GLU A 1 120 ? -25.060 -11.021 37.606 1.00 81.88 120 GLU A C 1
ATOM 903 O O . GLU A 1 120 ? -24.933 -10.459 38.693 1.00 81.88 120 GLU A O 1
ATOM 908 N N . LYS A 1 121 ? -24.470 -10.565 36.494 1.00 76.75 121 LYS A N 1
ATOM 909 C CA . LYS A 1 121 ? -23.606 -9.371 36.477 1.00 76.75 121 LYS A CA 1
ATOM 910 C C . LYS A 1 121 ? -24.345 -8.103 36.881 1.00 76.75 121 LYS A C 1
ATOM 912 O O . LYS A 1 121 ? -23.822 -7.308 37.656 1.00 76.75 121 LYS A O 1
ATOM 917 N N . VAL A 1 122 ? -25.566 -7.896 36.379 1.00 79.38 122 VAL A N 1
ATOM 918 C CA . VAL A 1 122 ? -26.383 -6.740 36.787 1.00 79.38 122 VAL A CA 1
ATOM 919 C C . VAL A 1 122 ? -26.688 -6.804 38.285 1.00 79.38 122 VAL A C 1
ATOM 921 O O . VAL A 1 122 ? -26.572 -5.789 38.964 1.00 79.38 122 VAL A O 1
ATOM 924 N N . LYS A 1 123 ? -27.015 -7.986 38.819 1.00 83.38 123 LYS A N 1
ATOM 925 C CA . LYS A 1 123 ? -27.254 -8.187 40.255 1.00 83.38 123 LYS A CA 1
ATOM 926 C C . LYS A 1 123 ? -26.016 -7.860 41.091 1.00 83.38 123 LYS A C 1
ATOM 928 O O . LYS A 1 123 ? -26.140 -7.211 42.124 1.00 83.38 123 LYS A O 1
ATOM 933 N N . GLU A 1 124 ? -24.841 -8.290 40.645 1.00 79.56 124 GLU A N 1
ATOM 934 C CA . GLU A 1 124 ? -23.568 -7.990 41.304 1.00 79.56 124 GLU A CA 1
ATOM 935 C C . GLU A 1 124 ? -23.303 -6.475 41.329 1.00 79.56 124 GLU A C 1
ATOM 937 O O . GLU A 1 124 ? -23.022 -5.912 42.385 1.00 79.56 124 GLU A O 1
ATOM 942 N N . LEU A 1 125 ? -23.510 -5.789 40.197 1.00 74.69 125 LEU A N 1
ATOM 943 C CA . LEU A 1 125 ? -23.394 -4.329 40.088 1.00 74.69 125 LEU A CA 1
ATOM 944 C C . LEU A 1 125 ? -24.387 -3.579 40.988 1.00 74.69 125 LEU A C 1
ATOM 946 O O . LEU A 1 125 ? -24.007 -2.598 41.631 1.00 74.69 125 LEU A O 1
ATOM 950 N N . CYS A 1 126 ? -25.637 -4.041 41.073 1.00 77.88 126 CYS A N 1
ATOM 951 C CA . CYS A 1 126 ? -26.622 -3.500 42.013 1.00 77.88 126 CYS A CA 1
ATOM 952 C C . CYS A 1 126 ? -26.177 -3.702 43.468 1.00 77.88 126 CYS A C 1
ATOM 954 O O . CYS A 1 126 ? -26.232 -2.761 44.257 1.00 77.88 126 CYS A O 1
ATOM 956 N N . GLY A 1 127 ? -25.662 -4.887 43.805 1.00 75.81 127 GLY A N 1
ATOM 957 C CA . GLY A 1 127 ? -25.123 -5.179 45.133 1.00 75.81 127 GLY A CA 1
ATOM 958 C C . GLY A 1 127 ? -23.937 -4.285 45.498 1.00 75.81 127 GLY A C 1
ATOM 959 O O . GLY A 1 127 ? -23.858 -3.806 46.628 1.00 75.81 127 GLY A O 1
ATOM 960 N N . PHE A 1 128 ? -23.041 -3.988 44.550 1.00 72.06 128 PHE A N 1
ATOM 961 C CA . PHE A 1 128 ? -21.966 -3.018 44.778 1.00 72.06 128 PHE A CA 1
ATOM 962 C C . PHE A 1 128 ? -22.513 -1.629 45.093 1.00 72.06 128 PHE A C 1
ATOM 964 O O . PHE A 1 128 ? -22.022 -0.994 46.021 1.00 72.06 128 PHE A O 1
ATOM 971 N N . TYR A 1 129 ? -23.544 -1.176 44.375 1.00 71.00 129 TYR A N 1
ATOM 972 C CA . TYR A 1 129 ? -24.166 0.120 44.634 1.00 71.00 129 TYR A CA 1
ATOM 973 C C . TYR A 1 129 ? -24.827 0.189 46.019 1.00 71.00 129 TYR A C 1
ATOM 975 O O . TYR A 1 129 ? -24.625 1.156 46.747 1.00 71.00 129 TYR A O 1
ATOM 983 N N . GLU A 1 130 ? -25.577 -0.842 46.415 1.00 70.81 130 GLU A N 1
ATOM 984 C CA . GLU A 1 130 ? -26.214 -0.916 47.740 1.00 70.81 130 GLU A CA 1
ATOM 985 C C . GLU A 1 130 ? -25.171 -0.936 48.871 1.00 70.81 130 GLU A C 1
ATOM 987 O O . GLU A 1 130 ? -25.331 -0.274 49.898 1.00 70.81 130 GLU A O 1
ATOM 992 N N . ASN A 1 131 ? -24.056 -1.638 48.658 1.00 67.56 131 ASN A N 1
ATOM 993 C CA . ASN A 1 131 ? -22.961 -1.728 49.620 1.00 67.56 131 ASN A CA 1
ATOM 994 C C . ASN A 1 131 ? -22.112 -0.450 49.723 1.00 67.56 131 ASN A C 1
ATOM 996 O O . ASN A 1 131 ? -21.370 -0.324 50.695 1.00 67.56 131 ASN A O 1
ATOM 1000 N N . LEU A 1 132 ? -22.229 0.509 48.792 1.00 63.47 132 LEU A N 1
ATOM 1001 C CA . LEU A 1 132 ? -21.601 1.832 48.942 1.00 63.47 132 LEU A CA 1
ATOM 1002 C C . LEU A 1 132 ? -22.222 2.623 50.103 1.00 63.47 132 LEU A C 1
ATOM 1004 O O . LEU A 1 132 ? -21.513 3.373 50.766 1.00 63.47 132 LEU A O 1
ATOM 1008 N N . ASN A 1 133 ? -23.520 2.435 50.368 1.00 56.66 133 ASN A N 1
ATOM 1009 C CA . ASN A 1 133 ? -24.253 3.164 51.410 1.00 56.66 133 ASN A CA 1
ATOM 1010 C C . ASN A 1 133 ? -24.152 2.500 52.801 1.00 56.66 133 ASN A C 1
ATOM 1012 O O . ASN A 1 133 ? -24.445 3.131 53.817 1.00 56.66 133 ASN A O 1
ATOM 1016 N N . ASN A 1 134 ? -23.735 1.232 52.870 1.00 57.41 134 ASN A N 1
ATOM 1017 C CA . ASN A 1 134 ? -23.601 0.484 54.118 1.00 57.41 134 ASN A CA 1
ATOM 1018 C C . ASN A 1 134 ? -22.164 0.599 54.640 1.00 57.41 134 ASN A C 1
ATOM 1020 O O . ASN A 1 134 ? -21.302 -0.201 54.287 1.00 57.41 134 ASN A O 1
ATOM 1024 N N . HIS A 1 135 ? -21.898 1.581 55.503 1.00 54.81 135 HIS A N 1
ATOM 1025 C CA . HIS A 1 135 ? -20.616 1.700 56.200 1.00 54.81 135 HIS A CA 1
ATOM 1026 C C . HIS A 1 135 ? -20.595 0.888 57.508 1.00 54.81 135 HIS A C 1
ATOM 1028 O O . HIS A 1 135 ? -21.079 1.368 58.535 1.00 54.81 135 HIS A O 1
ATOM 1034 N N . PRO A 1 136 ? -19.924 -0.275 57.566 1.00 47.72 136 PRO A N 1
ATOM 1035 C CA . PRO A 1 136 ? -19.135 -0.635 58.727 1.00 47.72 136 PRO A CA 1
ATOM 1036 C C . PRO A 1 136 ? -17.694 -0.143 58.513 1.00 47.72 136 PRO A C 1
ATOM 1038 O O . PRO A 1 136 ? -17.185 -0.143 57.395 1.00 47.72 136 PRO A O 1
ATOM 1041 N N . ASN A 1 137 ? -17.041 0.288 59.594 1.00 52.75 137 ASN A N 1
ATOM 1042 C CA . ASN A 1 137 ? -15.655 0.777 59.680 1.00 52.75 137 ASN A CA 1
ATOM 1043 C C . ASN A 1 137 ? -14.588 -0.274 59.281 1.00 52.75 137 ASN A C 1
ATOM 1045 O O . ASN A 1 137 ? -13.646 -0.524 60.030 1.00 52.75 137 ASN A O 1
ATOM 1049 N N . GLU A 1 138 ? -14.703 -0.904 58.115 1.00 60.22 138 GLU A N 1
ATOM 1050 C CA . GLU A 1 138 ? -13.741 -1.880 57.606 1.00 60.22 138 GLU A CA 1
ATOM 1051 C C . GLU A 1 138 ? -13.226 -1.446 56.230 1.00 60.22 138 GLU A C 1
ATOM 1053 O O . GLU A 1 138 ? -13.721 -1.894 55.194 1.00 60.22 138 GLU A O 1
ATOM 1058 N N . PRO A 1 139 ? -12.185 -0.592 56.203 1.00 55.41 139 PRO A N 1
ATOM 1059 C CA . PRO A 1 139 ? -11.595 -0.080 54.969 1.00 55.41 139 PRO A CA 1
ATOM 1060 C C . PRO A 1 139 ? -11.158 -1.174 53.987 1.00 55.41 139 PRO A C 1
ATOM 1062 O O . PRO A 1 139 ? -11.142 -0.965 52.778 1.00 55.41 139 PRO A O 1
ATOM 1065 N N . LYS A 1 140 ? -10.828 -2.358 54.513 1.00 64.06 140 LYS A N 1
ATOM 1066 C CA . LYS A 1 140 ? -10.467 -3.534 53.727 1.00 64.06 140 LYS A CA 1
ATOM 1067 C C . LYS A 1 140 ? -11.619 -4.014 52.840 1.00 64.06 140 LYS A C 1
ATOM 1069 O O . LYS A 1 140 ? -11.400 -4.214 51.656 1.00 64.06 140 LYS A O 1
ATOM 1074 N N . ASN A 1 141 ? -12.836 -4.124 53.375 1.00 64.69 141 ASN A N 1
ATOM 1075 C CA . ASN A 1 141 ? -13.979 -4.627 52.606 1.00 64.69 141 ASN A CA 1
ATOM 1076 C C . ASN A 1 141 ? -14.363 -3.671 51.475 1.00 64.69 141 ASN A C 1
ATOM 1078 O O . ASN A 1 141 ? -14.764 -4.111 50.405 1.00 64.69 141 ASN A O 1
ATOM 1082 N N . LEU A 1 142 ? -14.205 -2.363 51.684 1.00 60.72 142 LEU A N 1
ATOM 1083 C CA . LEU A 1 142 ? -14.438 -1.384 50.628 1.00 60.72 142 LEU A CA 1
ATOM 1084 C C . LEU A 1 142 ? -13.407 -1.499 49.500 1.00 60.72 142 LEU A C 1
ATOM 1086 O O . LEU A 1 142 ? -13.780 -1.470 48.331 1.00 60.72 142 LEU A O 1
ATOM 1090 N N . LEU A 1 143 ? -12.124 -1.630 49.846 1.00 62.19 143 LEU A N 1
ATOM 1091 C CA . LEU A 1 143 ? -11.057 -1.865 48.873 1.00 62.19 143 LEU A CA 1
ATOM 1092 C C . LEU A 1 143 ? -11.281 -3.178 48.114 1.00 62.19 143 LEU A C 1
ATOM 1094 O O . LEU A 1 143 ? -11.180 -3.188 46.891 1.00 62.19 143 LEU A O 1
ATOM 1098 N N . ASP A 1 144 ? -11.650 -4.247 48.816 1.00 69.88 144 ASP A N 1
ATOM 1099 C CA . ASP A 1 144 ? -11.932 -5.552 48.218 1.00 69.88 144 ASP A CA 1
ATOM 1100 C C . ASP A 1 144 ? -13.148 -5.480 47.275 1.00 69.88 144 ASP A C 1
ATOM 1102 O O . ASP A 1 144 ? -13.080 -5.980 46.153 1.00 69.88 144 ASP A O 1
ATOM 1106 N N . ASN A 1 145 ? -14.223 -4.782 47.660 1.00 67.12 145 ASN A N 1
ATOM 1107 C CA . ASN A 1 145 ? -15.406 -4.579 46.816 1.00 67.12 145 ASN A CA 1
ATOM 1108 C C . ASN A 1 145 ? -15.124 -3.678 45.607 1.00 67.12 145 ASN A C 1
ATOM 1110 O O . ASN A 1 145 ? -15.609 -3.957 44.514 1.00 67.12 145 ASN A O 1
ATOM 1114 N N . LEU A 1 146 ? -14.329 -2.616 45.769 1.00 63.22 146 LEU A N 1
ATOM 1115 C CA . LEU A 1 146 ? -13.942 -1.732 44.668 1.00 63.22 146 LEU A CA 1
ATOM 1116 C C . LEU A 1 146 ? -13.056 -2.465 43.658 1.00 63.22 146 LEU A C 1
ATOM 1118 O O . LEU A 1 146 ? -13.284 -2.361 42.454 1.00 63.22 146 LEU A O 1
ATOM 1122 N N . CYS A 1 147 ? -12.060 -3.210 44.141 1.00 71.06 147 CYS A N 1
ATOM 1123 C CA . CYS A 1 147 ? -11.196 -4.029 43.297 1.00 71.06 147 CYS A CA 1
ATOM 1124 C C . CYS A 1 147 ? -12.011 -5.106 42.582 1.00 71.06 147 CYS A C 1
ATOM 1126 O O . CYS A 1 147 ? -11.923 -5.194 41.365 1.00 71.06 147 CYS A O 1
ATOM 1128 N N . SER A 1 148 ? -12.873 -5.835 43.294 1.00 72.19 148 SER A N 1
ATOM 1129 C CA . SER A 1 148 ? -13.737 -6.862 42.691 1.00 72.19 148 SER A CA 1
ATOM 1130 C C . SER A 1 148 ? -14.686 -6.261 41.651 1.00 72.19 148 SER A C 1
ATOM 1132 O O . SER A 1 148 ?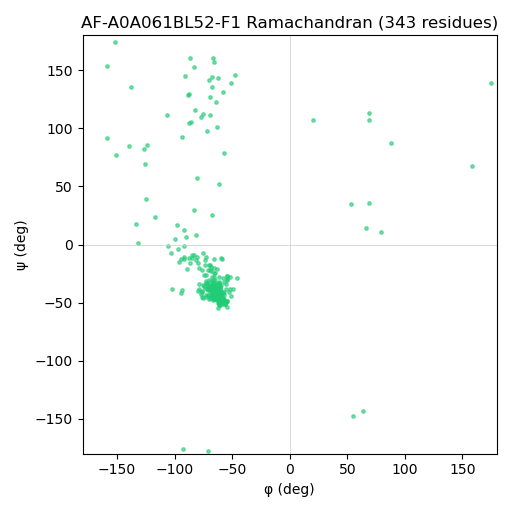 -14.785 -6.763 40.537 1.00 72.19 148 SER A O 1
ATOM 1134 N N . GLY A 1 149 ? -15.316 -5.125 41.959 1.00 67.00 149 GLY A N 1
ATOM 1135 C CA . GLY A 1 149 ? -16.180 -4.411 41.022 1.00 67.00 149 GLY A CA 1
ATOM 1136 C C . GLY A 1 149 ? -15.431 -3.921 39.782 1.00 67.00 149 GLY A C 1
ATOM 1137 O O . GLY A 1 149 ? -15.958 -4.027 38.677 1.00 67.00 149 GLY A O 1
ATOM 1138 N N . LEU A 1 150 ? -14.191 -3.439 39.927 1.00 64.56 150 LEU A N 1
ATOM 1139 C CA . LEU A 1 150 ? -13.320 -3.086 38.800 1.00 64.56 150 LEU A CA 1
ATOM 1140 C C . LEU A 1 150 ? -12.897 -4.318 37.999 1.00 64.56 150 LEU A C 1
ATOM 1142 O O . LEU A 1 150 ? -12.879 -4.258 36.775 1.00 64.56 150 LEU A O 1
ATOM 1146 N N . GLU A 1 151 ? -12.581 -5.433 38.648 1.00 73.81 151 GLU A N 1
ATOM 1147 C CA . GLU A 1 151 ? -12.247 -6.687 37.974 1.00 73.81 151 GLU A CA 1
ATOM 1148 C C . GLU A 1 151 ? -13.431 -7.178 37.133 1.00 73.81 151 GLU A C 1
ATOM 1150 O O . GLU A 1 151 ? -13.275 -7.364 35.925 1.00 73.81 151 GLU A O 1
ATOM 1155 N N . THR A 1 152 ? -14.632 -7.249 37.710 1.00 70.75 152 THR A N 1
ATOM 1156 C CA . THR A 1 152 ? -15.874 -7.613 37.009 1.00 70.75 152 THR A CA 1
ATOM 1157 C C . THR A 1 152 ? -16.199 -6.623 35.885 1.00 70.75 152 THR A C 1
ATOM 1159 O O . THR A 1 152 ? -16.473 -7.021 34.750 1.00 70.75 152 THR A O 1
ATOM 1162 N N . PHE A 1 153 ? -16.105 -5.318 36.153 1.00 66.44 153 PHE A N 1
ATOM 1163 C CA . PHE A 1 153 ? -16.354 -4.265 35.166 1.00 66.44 153 PHE A CA 1
ATOM 1164 C C . PHE A 1 153 ? -15.383 -4.338 33.985 1.00 66.44 153 PHE A C 1
ATOM 1166 O O . PHE A 1 153 ? -15.785 -4.149 32.836 1.00 66.44 153 PHE A O 1
ATOM 1173 N N . LEU A 1 154 ? -14.110 -4.643 34.245 1.00 67.31 154 LEU A N 1
ATOM 1174 C CA . LEU A 1 154 ? -13.075 -4.735 33.221 1.00 67.31 154 LEU A CA 1
ATOM 1175 C C . LEU A 1 154 ? -12.980 -6.129 32.572 1.00 67.31 154 LEU A C 1
ATOM 1177 O O . LEU A 1 154 ? -12.319 -6.265 31.539 1.00 67.31 154 LEU A O 1
ATOM 1181 N N . GLY A 1 155 ? -13.643 -7.146 33.133 1.00 71.50 155 GLY A N 1
ATOM 1182 C CA . GLY A 1 155 ? -13.537 -8.544 32.708 1.00 71.50 155 GLY A CA 1
ATOM 1183 C C . GLY A 1 155 ? -12.166 -9.131 33.028 1.00 71.50 155 GLY A C 1
ATOM 1184 O O . GLY A 1 155 ? -11.582 -9.826 32.201 1.00 71.50 155 GLY A O 1
ATOM 1185 N N . PHE A 1 156 ? -11.575 -8.741 34.157 1.00 75.75 156 PHE A N 1
ATOM 1186 C CA . PHE A 1 156 ? -10.312 -9.278 34.645 1.00 75.75 156 PHE A CA 1
ATOM 1187 C C . PHE A 1 156 ? -10.577 -10.515 35.498 1.00 75.75 156 PHE A C 1
ATOM 1189 O O . PHE A 1 156 ? -11.373 -10.485 36.430 1.00 75.75 156 PHE A O 1
ATOM 1196 N N . ASN A 1 157 ? -9.871 -11.597 35.195 1.00 78.38 157 ASN A N 1
ATOM 1197 C CA . ASN A 1 157 ? -9.929 -12.834 35.947 1.00 78.38 157 ASN A CA 1
ATOM 1198 C C . ASN A 1 157 ? -8.645 -12.994 36.769 1.00 78.38 157 ASN A C 1
ATOM 1200 O O . ASN A 1 157 ? -7.556 -13.248 36.244 1.00 78.38 157 ASN A O 1
ATOM 1204 N N . SER A 1 158 ? -8.797 -12.892 38.086 1.00 77.50 158 SER A N 1
ATOM 1205 C CA . SER A 1 158 ? -7.693 -12.939 39.046 1.00 77.50 158 SER A CA 1
ATOM 1206 C C . SER A 1 158 ? -6.982 -14.296 39.104 1.00 77.50 158 SER A C 1
ATOM 1208 O O . SER A 1 158 ? -5.788 -14.350 39.405 1.00 77.50 158 SER A O 1
ATOM 1210 N N . ALA A 1 159 ? -7.656 -15.391 38.731 1.00 80.31 159 ALA A N 1
ATOM 1211 C CA . ALA A 1 159 ? -7.046 -16.719 38.650 1.00 80.31 159 ALA A CA 1
ATOM 1212 C C . ALA A 1 159 ? -6.157 -16.880 37.406 1.00 80.31 159 ALA A C 1
ATOM 1214 O O . ALA A 1 159 ? -5.068 -17.451 37.497 1.00 80.31 159 ALA A O 1
ATOM 1215 N N . SER A 1 160 ? -6.584 -16.356 36.251 1.00 80.00 160 SER A N 1
ATOM 1216 C CA . SER A 1 160 ? -5.788 -16.385 35.014 1.00 80.00 160 SER A CA 1
ATOM 1217 C C . SER A 1 160 ? -4.785 -15.231 34.909 1.00 80.00 160 SER A C 1
ATOM 1219 O O . SER A 1 160 ? -3.907 -15.266 34.045 1.00 80.00 160 SER A O 1
ATOM 1221 N N . LYS A 1 161 ? -4.896 -14.223 35.787 1.00 77.00 161 LYS A N 1
ATOM 1222 C CA . LYS A 1 161 ? -4.153 -12.952 35.735 1.00 77.00 161 LYS A CA 1
ATOM 1223 C C . LYS A 1 161 ? -4.296 -12.247 34.380 1.00 77.00 161 LYS A C 1
ATOM 1225 O O . LYS A 1 161 ? -3.349 -11.627 33.893 1.00 77.00 161 LYS A O 1
ATOM 1230 N N . GLY A 1 162 ? -5.464 -12.362 33.754 1.00 69.31 162 GLY A N 1
ATOM 1231 C CA . GLY A 1 162 ? -5.732 -11.839 32.417 1.00 69.31 162 GLY A CA 1
ATOM 1232 C C . GLY A 1 162 ? -7.200 -11.484 32.214 1.00 69.31 162 GLY A C 1
ATOM 1233 O O . GLY A 1 162 ? -8.031 -11.731 33.081 1.00 69.31 162 GLY A O 1
ATOM 1234 N N . TYR A 1 163 ? -7.523 -10.893 31.062 1.00 70.94 163 TYR A N 1
ATOM 1235 C CA . TYR A 1 163 ? -8.897 -10.515 30.736 1.00 70.94 163 TYR A CA 1
ATOM 1236 C C . TYR A 1 163 ? -9.634 -11.667 30.051 1.00 70.94 163 TYR A C 1
ATOM 1238 O O . TYR A 1 163 ? -9.147 -12.214 29.061 1.00 70.94 163 TYR A O 1
ATOM 1246 N N . ASP A 1 164 ? -10.813 -12.014 30.552 1.00 69.69 164 ASP A N 1
ATOM 1247 C CA . ASP A 1 164 ? -11.670 -13.067 29.996 1.00 69.69 164 ASP A CA 1
ATOM 1248 C C . ASP A 1 164 ? -12.575 -12.565 28.854 1.00 69.69 164 ASP A C 1
ATOM 1250 O O . ASP A 1 164 ? -13.187 -13.363 28.144 1.00 69.69 164 ASP A O 1
ATOM 1254 N N . GLY A 1 165 ? -12.615 -11.245 28.635 1.00 63.75 165 GLY A N 1
ATOM 1255 C CA . GLY A 1 165 ? -13.427 -10.596 27.603 1.00 63.75 165 GLY A CA 1
ATOM 1256 C C . GLY A 1 165 ? -14.901 -10.426 27.981 1.00 63.75 165 GLY A C 1
ATOM 1257 O O . GLY A 1 165 ? -15.704 -10.088 27.115 1.00 63.75 165 GLY A O 1
ATOM 1258 N N . GLN A 1 166 ? -15.256 -10.657 29.247 1.00 63.31 166 GLN A N 1
ATOM 1259 C CA . GLN A 1 166 ? -16.624 -10.601 29.755 1.00 63.31 166 GLN A CA 1
ATOM 1260 C C . GLN A 1 166 ? -17.060 -9.233 30.310 1.00 63.31 166 GLN A C 1
ATOM 1262 O O . GLN A 1 166 ? -18.251 -9.059 30.594 1.00 63.31 166 GLN A O 1
ATOM 1267 N N . GLY A 1 167 ? -16.120 -8.299 30.492 1.00 64.44 167 GLY A N 1
ATOM 1268 C CA . GLY A 1 167 ? -16.366 -6.938 30.980 1.00 64.44 167 GLY A CA 1
ATOM 1269 C C . GLY A 1 167 ? -16.589 -5.912 29.867 1.00 64.44 167 GLY A C 1
ATOM 1270 O O . GLY A 1 167 ? -16.601 -6.236 28.682 1.00 64.44 167 GLY A O 1
ATOM 1271 N N . ILE A 1 168 ? -16.737 -4.638 30.238 1.00 56.78 168 ILE A N 1
ATOM 1272 C CA . ILE A 1 168 ? -16.995 -3.533 29.296 1.00 56.78 168 ILE A CA 1
ATOM 1273 C C . ILE A 1 168 ? -15.760 -3.108 28.485 1.00 56.78 168 ILE A C 1
ATOM 1275 O O . ILE A 1 168 ? -15.845 -2.252 27.604 1.00 56.78 168 ILE A O 1
ATOM 1279 N N . VAL A 1 169 ? -14.585 -3.651 28.804 1.00 50.28 169 VAL A N 1
ATOM 1280 C CA . VAL A 1 169 ? -13.346 -3.258 28.139 1.00 50.28 169 VAL A CA 1
ATOM 1281 C C . VAL A 1 169 ? -13.236 -4.026 26.840 1.00 50.28 169 VAL A C 1
ATOM 1283 O O . VAL A 1 169 ? -13.049 -5.238 26.893 1.00 50.28 169 VAL A O 1
ATOM 1286 N N . TYR A 1 170 ? -13.270 -3.282 25.724 1.00 55.06 170 TYR A N 1
ATOM 1287 C CA . TYR A 1 170 ? -12.817 -3.638 24.370 1.00 55.06 170 TYR A CA 1
ATOM 1288 C C . TYR A 1 170 ? -12.710 -5.141 24.139 1.00 55.06 170 TYR A C 1
ATOM 1290 O O . TYR A 1 170 ? -11.760 -5.763 24.634 1.00 55.06 170 TYR A O 1
ATOM 1298 N N . SER A 1 171 ? -13.636 -5.704 23.357 1.00 64.25 171 SER A N 1
ATOM 1299 C CA . SER A 1 171 ? -13.598 -7.124 23.023 1.00 64.25 171 SER A CA 1
ATOM 1300 C C . SER A 1 171 ? -12.187 -7.518 22.570 1.00 64.25 171 SER A C 1
ATOM 1302 O O . SER A 1 171 ? -11.476 -6.730 21.937 1.00 64.25 171 SER A O 1
ATOM 1304 N N . ASN A 1 172 ? -11.752 -8.739 22.886 1.00 63.53 172 ASN A N 1
ATOM 1305 C CA . ASN A 1 172 ? -10.443 -9.233 22.442 1.00 63.53 172 ASN A CA 1
ATOM 1306 C C . ASN A 1 172 ? -10.261 -9.078 20.916 1.00 63.53 172 ASN A C 1
ATOM 1308 O O . ASN A 1 172 ? -9.142 -8.890 20.443 1.00 63.53 172 ASN A O 1
ATOM 1312 N N . LEU A 1 173 ? -11.368 -9.094 20.162 1.00 72.38 173 LEU A N 1
ATOM 1313 C CA . LEU A 1 173 ? -11.394 -8.841 18.727 1.00 72.38 173 LEU A CA 1
ATOM 1314 C C . LEU A 1 173 ? -11.112 -7.373 18.374 1.00 72.38 173 LEU A C 1
ATOM 1316 O O . LEU A 1 173 ? -10.317 -7.125 17.473 1.00 72.38 173 LEU A O 1
ATOM 1320 N N . ASP A 1 174 ? -11.694 -6.408 19.087 1.00 76.75 174 ASP A N 1
ATOM 1321 C CA . ASP A 1 174 ? -11.408 -4.986 18.861 1.00 76.75 174 ASP A CA 1
ATOM 1322 C C . ASP A 1 174 ? -9.958 -4.654 19.239 1.00 76.75 174 ASP A C 1
ATOM 1324 O O . ASP A 1 174 ? -9.259 -4.008 18.464 1.00 76.75 174 ASP A O 1
ATOM 1328 N N . ARG A 1 175 ? -9.436 -5.198 20.351 1.00 76.19 175 ARG A N 1
ATOM 1329 C CA . ARG A 1 175 ? -8.007 -5.041 20.708 1.00 76.19 175 ARG A CA 1
ATOM 1330 C C . ARG A 1 175 ? -7.080 -5.633 19.643 1.00 76.19 175 ARG A C 1
ATOM 1332 O O . ARG A 1 175 ? -6.015 -5.077 19.376 1.00 76.19 175 ARG A O 1
ATOM 1339 N N . LEU A 1 176 ? -7.473 -6.750 19.024 1.00 81.25 176 LEU A N 1
ATOM 1340 C CA . LEU A 1 176 ? -6.740 -7.340 17.904 1.00 81.25 176 LEU A CA 1
ATOM 1341 C C . LEU A 1 176 ? -6.803 -6.444 16.659 1.00 81.25 176 LEU A C 1
ATOM 1343 O O . LEU A 1 176 ? -5.769 -6.231 16.027 1.00 81.25 176 LEU A O 1
ATOM 1347 N N . CYS A 1 177 ? -7.970 -5.893 16.319 1.00 85.88 177 CYS A N 1
ATOM 1348 C CA . CYS A 1 177 ? -8.119 -4.932 15.224 1.00 85.88 177 CYS A CA 1
ATOM 1349 C C . CYS A 1 177 ? -7.224 -3.703 15.435 1.00 85.88 177 CYS A C 1
ATOM 1351 O O . CYS A 1 177 ? -6.480 -3.334 14.524 1.00 85.88 177 CYS A O 1
ATOM 1353 N N . ASP A 1 178 ? -7.220 -3.131 16.637 1.00 81.62 178 ASP A N 1
ATOM 1354 C CA . ASP A 1 178 ? -6.385 -1.988 17.015 1.00 81.62 178 ASP A CA 1
ATOM 1355 C C . ASP A 1 178 ? -4.890 -2.340 16.953 1.00 81.62 178 ASP A C 1
ATOM 1357 O O . ASP A 1 178 ? -4.072 -1.545 16.477 1.00 81.62 178 ASP A O 1
ATOM 1361 N N . GLY A 1 179 ? -4.529 -3.555 17.378 1.00 78.81 179 GLY A N 1
ATOM 1362 C CA . GLY A 1 179 ? -3.175 -4.099 17.279 1.00 78.81 179 GLY A CA 1
ATOM 1363 C C . GLY A 1 179 ? -2.703 -4.252 15.831 1.00 78.81 179 GLY A C 1
ATOM 1364 O O . GLY A 1 179 ? -1.609 -3.801 15.490 1.00 78.81 179 GLY A O 1
ATOM 1365 N N . VAL A 1 180 ? -3.537 -4.820 14.955 1.00 86.00 180 VAL A N 1
ATOM 1366 C CA . VAL A 1 180 ? -3.241 -4.965 13.519 1.00 86.00 180 VAL A CA 1
ATOM 1367 C C . VAL A 1 180 ? -3.144 -3.599 12.842 1.00 86.00 180 VAL A C 1
ATOM 1369 O O . VAL A 1 180 ? -2.192 -3.356 12.100 1.00 86.00 180 VAL A O 1
ATOM 1372 N N . MET A 1 181 ? -4.077 -2.684 13.114 1.00 89.19 181 MET A N 1
ATOM 1373 C CA . MET A 1 181 ? -4.031 -1.327 12.563 1.00 89.19 181 MET A CA 1
ATOM 1374 C C . MET A 1 181 ? -2.793 -0.567 13.045 1.00 89.19 181 MET A C 1
ATOM 1376 O O . MET A 1 181 ? -2.123 0.085 12.246 1.00 89.19 181 MET A O 1
ATOM 1380 N N . GLY A 1 182 ? -2.438 -0.702 14.326 1.00 83.94 182 GLY A N 1
ATOM 1381 C CA . GLY A 1 182 ? -1.220 -0.132 14.896 1.00 83.94 182 GLY A CA 1
ATOM 1382 C C . GLY A 1 182 ? 0.050 -0.689 14.251 1.00 83.94 182 GLY A C 1
ATOM 1383 O O . GLY A 1 182 ? 0.937 0.083 13.886 1.00 83.94 182 GLY A O 1
ATOM 1384 N N . PHE A 1 183 ? 0.118 -2.008 14.047 1.00 89.25 183 PHE A N 1
ATOM 1385 C CA . PHE A 1 183 ? 1.226 -2.654 13.342 1.00 89.25 183 PHE A CA 1
ATOM 1386 C C . PHE A 1 183 ? 1.359 -2.141 11.905 1.00 89.25 183 PHE A C 1
ATOM 1388 O O . PHE A 1 183 ? 2.442 -1.714 11.506 1.00 89.25 183 PHE A O 1
ATOM 1395 N N . LEU A 1 184 ? 0.266 -2.138 11.136 1.00 91.06 184 LEU A N 1
ATOM 1396 C CA . LEU A 1 184 ? 0.273 -1.685 9.744 1.00 91.06 184 LEU A CA 1
ATOM 1397 C C . LEU A 1 184 ? 0.617 -0.198 9.633 1.00 91.06 184 LEU A C 1
ATOM 1399 O O . LEU A 1 184 ? 1.397 0.173 8.761 1.00 91.06 184 LEU A O 1
ATOM 1403 N N . SER A 1 185 ? 0.090 0.642 10.525 1.00 90.94 185 SER A N 1
ATOM 1404 C CA . SER A 1 185 ? 0.403 2.074 10.562 1.00 90.94 185 SER A CA 1
ATOM 1405 C C . SER A 1 185 ? 1.895 2.296 10.821 1.00 90.94 185 SER A C 1
ATOM 1407 O O . SER A 1 185 ? 2.547 3.024 10.069 1.00 90.94 185 SER A O 1
ATOM 1409 N N . GLY A 1 186 ? 2.467 1.597 11.809 1.00 84.44 186 GLY A N 1
ATOM 1410 C CA . GLY A 1 186 ? 3.898 1.661 12.107 1.00 84.44 186 GLY A CA 1
ATOM 1411 C C . GLY A 1 186 ? 4.766 1.152 10.955 1.00 84.44 186 GLY A C 1
ATOM 1412 O O . GLY A 1 186 ? 5.716 1.823 10.550 1.00 84.44 186 GLY A O 1
ATOM 1413 N N . PHE A 1 187 ? 4.414 -0.000 10.378 1.00 90.62 187 PHE A N 1
ATOM 1414 C CA . PHE A 1 187 ? 5.126 -0.585 9.242 1.00 90.62 187 PHE A CA 1
ATOM 1415 C C . PHE A 1 187 ? 5.107 0.338 8.018 1.00 90.62 187 PHE A C 1
ATOM 1417 O O . PHE A 1 187 ? 6.167 0.661 7.478 1.00 90.62 187 PHE A O 1
ATOM 1424 N N . LEU A 1 188 ? 3.922 0.800 7.603 1.00 90.94 188 LEU A N 1
ATOM 1425 C CA . LEU A 1 188 ? 3.767 1.665 6.435 1.00 90.94 188 LEU A CA 1
ATOM 1426 C C . LEU A 1 188 ? 4.456 3.016 6.640 1.00 90.94 188 LEU A C 1
ATOM 1428 O O . LEU A 1 188 ? 5.141 3.482 5.732 1.00 90.94 188 LEU A O 1
ATOM 1432 N N . SER A 1 189 ? 4.358 3.608 7.832 1.00 91.00 189 SER A N 1
ATOM 1433 C CA . SER A 1 189 ? 5.059 4.855 8.167 1.00 91.00 189 SER A CA 1
ATOM 1434 C C . SER A 1 189 ? 6.577 4.702 8.125 1.00 91.00 189 SER A C 1
ATOM 1436 O O . SER A 1 189 ? 7.271 5.599 7.642 1.00 91.00 189 SER A O 1
ATOM 1438 N N . ASN A 1 190 ? 7.098 3.559 8.582 1.00 91.25 190 ASN A N 1
ATOM 1439 C CA . ASN A 1 190 ? 8.528 3.271 8.536 1.00 91.25 190 ASN A CA 1
ATOM 1440 C C . ASN A 1 190 ? 9.030 3.185 7.089 1.00 91.25 190 ASN A C 1
ATOM 1442 O O . ASN A 1 190 ? 10.018 3.826 6.737 1.00 91.25 190 ASN A O 1
ATOM 1446 N N . ILE A 1 191 ? 8.325 2.452 6.222 1.00 89.12 191 ILE A N 1
ATOM 1447 C CA . ILE A 1 191 ? 8.747 2.309 4.823 1.00 89.12 191 ILE A CA 1
ATOM 1448 C C . ILE A 1 191 ? 8.444 3.549 3.974 1.00 89.12 191 ILE A C 1
ATOM 1450 O O . ILE A 1 191 ? 9.103 3.738 2.958 1.00 89.12 191 ILE A O 1
ATOM 1454 N N . HIS A 1 192 ? 7.498 4.413 4.369 1.00 91.44 192 HIS A N 1
ATOM 1455 C CA . HIS A 1 192 ? 6.989 5.537 3.561 1.00 91.44 192 HIS A CA 1
ATOM 1456 C C . HIS A 1 192 ? 8.090 6.427 2.983 1.00 91.44 192 HIS A C 1
ATOM 1458 O O . HIS A 1 192 ? 8.080 6.757 1.796 1.00 91.44 192 HIS A O 1
ATOM 1464 N N . LYS A 1 193 ? 9.094 6.766 3.798 1.00 88.62 193 LYS A N 1
ATOM 1465 C CA . LYS A 1 193 ? 10.228 7.608 3.379 1.00 88.62 193 LYS A CA 1
ATOM 1466 C C . LYS A 1 193 ? 11.145 6.920 2.363 1.00 88.62 193 LYS A C 1
ATOM 1468 O O . LYS A 1 193 ? 11.879 7.605 1.657 1.00 88.62 193 LYS A O 1
ATOM 1473 N N . HIS A 1 194 ? 11.081 5.595 2.272 1.00 88.12 194 HIS A N 1
ATOM 1474 C CA . HIS A 1 194 ? 11.881 4.759 1.382 1.00 88.12 194 HIS A CA 1
ATOM 1475 C C . HIS A 1 194 ? 11.158 4.391 0.076 1.00 88.12 194 HIS A C 1
ATOM 1477 O O . HIS A 1 194 ? 11.769 3.788 -0.799 1.00 88.12 194 HIS A O 1
ATOM 1483 N N . LEU A 1 195 ? 9.888 4.778 -0.097 1.00 87.06 195 LEU A N 1
ATOM 1484 C CA . LEU A 1 195 ? 9.082 4.449 -1.284 1.00 87.06 195 LEU A CA 1
ATOM 1485 C C . LEU A 1 195 ? 9.334 5.360 -2.503 1.00 87.06 195 LEU A C 1
ATOM 1487 O O . LEU A 1 195 ? 8.607 5.277 -3.494 1.00 87.06 195 LEU A O 1
ATOM 1491 N N . GLY A 1 196 ? 10.341 6.233 -2.449 1.00 85.88 196 GLY A N 1
ATOM 1492 C CA . GLY A 1 196 ? 10.687 7.121 -3.562 1.00 85.88 196 GLY A CA 1
ATOM 1493 C C . GLY A 1 196 ? 9.575 8.120 -3.896 1.00 85.88 196 GLY A C 1
ATOM 1494 O O . GLY A 1 196 ? 8.889 8.634 -3.001 1.00 85.88 196 GLY A O 1
ATOM 1495 N N . GLN A 1 197 ? 9.388 8.419 -5.184 1.00 86.12 197 GLN A N 1
ATOM 1496 C CA . GLN A 1 197 ? 8.431 9.441 -5.623 1.00 86.12 197 GLN A CA 1
ATOM 1497 C C . GLN A 1 197 ? 6.963 9.012 -5.450 1.00 86.12 197 GLN A C 1
ATOM 1499 O O . GLN A 1 197 ? 6.079 9.860 -5.344 1.00 86.12 197 GLN A O 1
ATOM 1504 N N . HIS A 1 198 ? 6.698 7.704 -5.379 1.00 89.38 198 HIS A N 1
ATOM 1505 C CA . HIS A 1 198 ? 5.347 7.136 -5.302 1.00 89.38 198 HIS A CA 1
ATOM 1506 C C . HIS A 1 198 ? 4.830 6.968 -3.866 1.00 89.38 198 HIS A C 1
ATOM 1508 O O . HIS A 1 198 ? 3.739 6.442 -3.656 1.00 89.38 198 HIS A O 1
ATOM 1514 N N . LYS A 1 199 ? 5.566 7.459 -2.859 1.00 89.94 199 LYS A N 1
ATOM 1515 C CA . LYS A 1 199 ? 5.156 7.413 -1.443 1.00 89.94 199 LYS A CA 1
ATOM 1516 C C . LYS A 1 199 ? 3.777 8.028 -1.170 1.00 89.94 199 LYS A C 1
ATOM 1518 O O . LYS A 1 199 ? 3.108 7.631 -0.221 1.00 89.94 199 LYS A O 1
ATOM 1523 N N . GLY A 1 200 ? 3.351 8.983 -2.005 1.00 92.62 200 GLY A N 1
ATOM 1524 C CA . GLY A 1 200 ? 2.046 9.639 -1.903 1.00 92.62 200 GLY A CA 1
ATOM 1525 C C . GLY A 1 200 ? 0.870 8.662 -1.946 1.00 92.62 200 GLY A C 1
ATOM 1526 O O . GLY A 1 200 ? -0.110 8.876 -1.240 1.00 92.62 200 GLY A O 1
ATOM 1527 N N . GLU A 1 201 ? 1.011 7.553 -2.677 1.00 93.19 201 GLU A N 1
ATOM 1528 C CA . GLU A 1 201 ? -0.021 6.517 -2.821 1.00 93.19 201 GLU A CA 1
ATOM 1529 C C . GLU A 1 201 ? -0.338 5.802 -1.494 1.00 93.19 201 GLU A C 1
ATOM 1531 O O . GLU A 1 201 ? -1.434 5.283 -1.308 1.00 93.19 201 GLU A O 1
ATOM 1536 N N . ILE A 1 202 ? 0.606 5.789 -0.545 1.00 95.81 202 ILE A N 1
ATOM 1537 C CA . ILE A 1 202 ? 0.462 5.132 0.765 1.00 95.81 202 ILE A CA 1
ATOM 1538 C C . ILE A 1 202 ? 0.013 6.109 1.861 1.00 95.81 202 ILE A C 1
ATOM 1540 O O . ILE A 1 202 ? -0.448 5.683 2.918 1.00 95.81 202 ILE A O 1
ATOM 1544 N N . THR A 1 203 ? 0.099 7.420 1.625 1.00 94.94 203 THR A N 1
ATOM 1545 C CA . THR A 1 203 ? -0.206 8.443 2.639 1.00 94.94 203 THR A CA 1
ATOM 1546 C C . THR A 1 203 ? -1.631 8.320 3.180 1.00 94.94 203 THR A C 1
ATOM 1548 O O . THR A 1 203 ? -1.829 8.328 4.393 1.00 94.94 203 THR A O 1
ATOM 1551 N N . GLU A 1 204 ? -2.620 8.145 2.300 1.00 94.25 204 GLU A N 1
ATOM 1552 C CA . GLU A 1 204 ? -4.020 8.006 2.726 1.00 94.25 204 GLU A CA 1
ATOM 1553 C C . GLU A 1 204 ? -4.270 6.691 3.476 1.00 94.25 204 GLU A C 1
ATOM 1555 O O . GLU A 1 204 ? -5.058 6.666 4.418 1.00 94.25 204 GLU A O 1
ATOM 1560 N N . ALA A 1 205 ? -3.544 5.618 3.145 1.00 95.69 205 ALA A N 1
ATOM 1561 C CA . ALA A 1 205 ? -3.613 4.366 3.894 1.00 95.69 205 ALA A CA 1
ATOM 1562 C C . ALA A 1 205 ? -3.119 4.540 5.339 1.00 95.69 205 ALA A C 1
ATOM 1564 O O . ALA A 1 205 ? -3.789 4.097 6.271 1.00 95.69 205 ALA A O 1
ATOM 1565 N N . ILE A 1 206 ? -1.981 5.220 5.534 1.00 94.88 206 ILE A N 1
ATOM 1566 C CA . ILE A 1 206 ? -1.429 5.513 6.869 1.00 94.88 206 ILE A CA 1
ATOM 1567 C C . ILE A 1 206 ? -2.418 6.353 7.680 1.00 94.88 206 ILE A C 1
ATOM 1569 O O . ILE A 1 206 ? -2.766 5.986 8.801 1.00 94.88 206 ILE A O 1
ATOM 1573 N N . LYS A 1 207 ? -2.925 7.436 7.085 1.00 95.75 207 LYS A N 1
ATOM 1574 C CA . LYS A 1 207 ? -3.892 8.328 7.729 1.00 95.75 207 LYS A CA 1
ATOM 1575 C C . LYS A 1 207 ? -5.179 7.594 8.110 1.00 95.75 207 LYS A C 1
ATOM 1577 O O . LYS A 1 207 ? -5.681 7.769 9.216 1.00 95.75 207 LYS A O 1
ATOM 1582 N N . SER A 1 208 ? -5.692 6.744 7.221 1.00 96.25 208 SER A N 1
ATOM 1583 C CA . SER A 1 208 ? -6.897 5.953 7.481 1.00 96.25 208 SER A CA 1
ATOM 1584 C C . SER A 1 208 ? -6.696 4.970 8.641 1.00 96.25 208 SER A C 1
ATOM 1586 O O . SER A 1 208 ? -7.571 4.849 9.497 1.00 96.25 208 SER A O 1
ATOM 1588 N N . LEU A 1 209 ? -5.528 4.324 8.733 1.00 93.88 209 LEU A N 1
ATOM 1589 C CA . LEU A 1 209 ? -5.184 3.442 9.856 1.00 93.88 209 LEU A CA 1
ATOM 1590 C C . LEU A 1 209 ? -5.124 4.188 11.198 1.00 93.88 209 LEU A C 1
ATOM 1592 O O . LEU A 1 209 ? -5.608 3.671 12.202 1.00 93.88 209 LEU A O 1
ATOM 1596 N N . GLU A 1 210 ? -4.558 5.396 11.226 1.00 92.12 210 GLU A N 1
ATOM 1597 C CA . GLU A 1 210 ? -4.488 6.222 12.440 1.00 92.12 210 GLU A CA 1
ATOM 1598 C C . GLU A 1 210 ? -5.873 6.693 12.896 1.00 92.12 210 GLU A C 1
ATOM 1600 O O . GLU A 1 210 ? -6.194 6.627 14.082 1.00 92.12 210 GLU A O 1
ATOM 1605 N N . GLN A 1 211 ? -6.715 7.124 11.954 1.00 93.69 211 GLN A N 1
ATOM 1606 C CA . GLN A 1 211 ? -8.050 7.656 12.242 1.00 93.69 211 GLN A CA 1
ATOM 1607 C C . GLN A 1 211 ? -9.036 6.592 12.731 1.00 93.69 211 GLN A C 1
ATOM 1609 O O . GLN A 1 211 ? -9.938 6.899 13.508 1.00 93.69 211 GLN A O 1
ATOM 1614 N N . ASN A 1 212 ? -8.876 5.347 12.286 1.00 91.38 212 ASN A N 1
ATOM 1615 C CA . ASN A 1 212 ? -9.825 4.269 12.562 1.00 91.38 212 ASN A CA 1
ATOM 1616 C C . ASN A 1 212 ? -9.398 3.335 13.703 1.00 91.38 212 ASN A C 1
ATOM 1618 O O . ASN A 1 212 ? -10.105 2.365 13.980 1.00 91.38 212 ASN A O 1
ATOM 1622 N N . LYS A 1 213 ? -8.289 3.635 14.393 1.00 79.50 213 LYS A N 1
ATOM 1623 C CA . LYS A 1 213 ? -7.649 2.756 15.384 1.00 79.50 213 LYS A CA 1
ATOM 1624 C C . LYS A 1 213 ? -8.525 2.374 16.580 1.00 79.50 213 LYS A C 1
ATOM 1626 O O . LYS A 1 213 ? -8.109 1.504 17.307 1.00 79.50 213 LYS A O 1
ATOM 1631 N N . HIS A 1 214 ? -9.680 3.001 16.799 1.00 81.44 214 HIS A N 1
ATOM 1632 C CA . HIS A 1 214 ? -10.590 2.719 17.923 1.00 81.44 214 HIS A CA 1
ATOM 1633 C C . HIS A 1 214 ? -12.055 2.601 17.476 1.00 81.44 214 HIS A C 1
ATOM 1635 O O . HIS A 1 214 ? -12.982 2.724 18.272 1.00 81.44 214 HIS A O 1
ATOM 1641 N N . ALA A 1 215 ? -12.280 2.404 16.175 1.00 83.75 215 ALA A N 1
ATOM 1642 C CA . ALA A 1 215 ? -13.614 2.348 15.575 1.00 83.75 215 ALA A CA 1
ATOM 1643 C C . ALA A 1 215 ? -14.118 0.902 15.371 1.00 83.75 215 ALA A C 1
ATOM 1645 O O . ALA A 1 215 ? -15.058 0.661 14.602 1.00 83.75 215 ALA A O 1
ATOM 1646 N N . GLY A 1 216 ? -13.481 -0.062 16.049 1.00 81.69 216 GLY A N 1
ATOM 1647 C CA . GLY A 1 216 ? -13.814 -1.484 16.008 1.00 81.69 216 GLY A CA 1
ATOM 1648 C C . GLY A 1 216 ? -13.837 -2.050 14.586 1.00 81.69 216 GLY A C 1
ATOM 1649 O O . GLY A 1 216 ? -13.126 -1.590 13.687 1.00 81.69 216 GLY A O 1
ATOM 1650 N N . LYS A 1 217 ? -14.709 -3.034 14.351 1.00 84.12 217 LYS A N 1
ATOM 1651 C CA . LYS A 1 217 ? -14.855 -3.716 13.050 1.00 84.12 217 LYS A CA 1
ATOM 1652 C C . LYS A 1 217 ? -15.065 -2.773 11.856 1.00 84.12 217 LYS A C 1
ATOM 1654 O O . LYS A 1 217 ? -14.527 -3.021 10.777 1.00 84.12 217 LYS A O 1
ATOM 1659 N N . ASN A 1 218 ? -15.867 -1.720 12.015 1.00 86.56 218 ASN A N 1
ATOM 1660 C CA . ASN A 1 218 ? -16.175 -0.808 10.909 1.00 86.56 218 ASN A CA 1
ATOM 1661 C C . ASN A 1 218 ? -14.957 0.041 10.541 1.00 86.56 218 ASN A C 1
ATOM 1663 O O . ASN A 1 218 ? -14.632 0.154 9.358 1.00 86.56 218 ASN A O 1
ATOM 1667 N N . GLY A 1 219 ? -14.251 0.555 11.551 1.00 89.94 219 GLY A N 1
ATOM 1668 C CA . GLY A 1 219 ? -12.983 1.249 11.356 1.00 89.94 219 GLY A CA 1
ATOM 1669 C C . GLY A 1 219 ? -11.932 0.359 10.710 1.00 89.94 219 GLY A C 1
ATOM 1670 O O . GLY A 1 219 ? -11.298 0.756 9.735 1.00 89.94 219 GLY A O 1
ATOM 1671 N N . PHE A 1 220 ? -11.813 -0.879 11.191 1.00 90.50 220 PHE A N 1
ATOM 1672 C CA . PHE A 1 220 ? -10.902 -1.865 10.624 1.00 90.50 220 PHE A CA 1
ATOM 1673 C C . PHE A 1 220 ? -11.162 -2.091 9.130 1.00 90.50 220 PHE A C 1
ATOM 1675 O O . PHE A 1 220 ? -10.247 -1.972 8.317 1.00 90.50 220 PHE A O 1
ATOM 1682 N N . ASN A 1 221 ? -12.411 -2.354 8.739 1.00 91.38 221 ASN A N 1
ATOM 1683 C CA . ASN A 1 221 ? -12.759 -2.573 7.333 1.00 91.38 221 ASN A CA 1
ATOM 1684 C C . ASN A 1 221 ? -12.445 -1.352 6.455 1.00 91.38 221 ASN A C 1
ATOM 1686 O O . ASN A 1 221 ? -11.913 -1.512 5.355 1.00 91.38 221 ASN A O 1
ATOM 1690 N N . ALA A 1 222 ? -12.744 -0.144 6.941 1.00 94.50 222 ALA A N 1
ATOM 1691 C CA . ALA A 1 222 ? -12.443 1.094 6.228 1.00 94.50 222 ALA A CA 1
ATOM 1692 C C . ALA A 1 222 ? -10.927 1.304 6.059 1.00 94.50 222 ALA A C 1
ATOM 1694 O O . ALA A 1 222 ? -10.457 1.600 4.958 1.00 94.50 222 ALA A O 1
ATOM 1695 N N . ALA A 1 223 ? -10.151 1.083 7.123 1.00 95.50 223 ALA A N 1
ATOM 1696 C CA . ALA A 1 223 ? -8.702 1.235 7.099 1.00 95.50 223 ALA A CA 1
ATOM 1697 C C . ALA A 1 223 ? -8.030 0.226 6.163 1.00 95.50 223 ALA A C 1
ATOM 1699 O O . ALA A 1 223 ? -7.208 0.602 5.327 1.00 95.50 223 ALA A O 1
ATOM 1700 N N . ILE A 1 224 ? -8.415 -1.050 6.242 1.00 95.38 224 ILE A N 1
ATOM 1701 C CA . ILE A 1 224 ? -7.848 -2.103 5.391 1.00 95.38 224 ILE A CA 1
ATOM 1702 C C . ILE A 1 224 ? -8.183 -1.876 3.912 1.00 95.38 224 ILE A C 1
ATOM 1704 O O . ILE A 1 224 ? -7.328 -2.113 3.056 1.00 95.38 224 ILE A O 1
ATOM 1708 N N . ALA A 1 225 ? -9.375 -1.367 3.586 1.00 96.56 225 ALA A N 1
ATOM 1709 C CA . ALA A 1 225 ? -9.720 -1.016 2.208 1.00 96.56 225 ALA A CA 1
ATOM 1710 C C . ALA A 1 225 ? -8.774 0.053 1.628 1.00 96.56 225 ALA A C 1
ATOM 1712 O O . ALA A 1 225 ? -8.289 -0.098 0.502 1.00 96.56 225 ALA A O 1
ATOM 1713 N N . GLU A 1 226 ? -8.452 1.090 2.406 1.00 97.06 226 GLU A N 1
ATOM 1714 C CA . GLU A 1 226 ? -7.494 2.121 1.988 1.00 97.06 226 GLU A CA 1
ATOM 1715 C C . GLU A 1 226 ? -6.058 1.585 1.911 1.00 97.06 226 GLU A C 1
ATOM 1717 O O . GLU A 1 226 ? -5.336 1.934 0.979 1.00 97.06 226 GLU A O 1
ATOM 1722 N N . VAL A 1 227 ? -5.652 0.660 2.791 1.00 95.12 227 VAL A N 1
ATOM 1723 C CA . VAL A 1 227 ? -4.354 -0.036 2.673 1.00 95.12 227 VAL A CA 1
ATOM 1724 C C . VAL A 1 227 ? -4.249 -0.792 1.353 1.00 95.12 227 VAL A C 1
ATOM 1726 O O . VAL A 1 227 ? -3.276 -0.620 0.617 1.00 95.12 227 VAL A O 1
ATOM 1729 N N . VAL A 1 228 ? -5.256 -1.597 1.011 1.00 96.25 228 VAL A N 1
ATOM 1730 C CA . VAL A 1 228 ? -5.275 -2.358 -0.249 1.00 96.25 228 VAL A CA 1
ATOM 1731 C C . VAL A 1 228 ? -5.208 -1.419 -1.452 1.00 96.25 228 VAL A C 1
ATOM 1733 O O . VAL A 1 228 ? -4.451 -1.664 -2.397 1.00 96.25 228 VAL A O 1
ATOM 1736 N N . LYS A 1 229 ? -5.983 -0.333 -1.422 1.00 96.69 229 LYS A N 1
ATOM 1737 C CA . LYS A 1 229 ? -6.007 0.680 -2.479 1.00 96.69 229 LYS A CA 1
ATOM 1738 C C . LYS A 1 229 ? -4.658 1.380 -2.626 1.00 96.69 229 LYS A C 1
ATOM 1740 O O . LYS A 1 229 ? -4.156 1.451 -3.746 1.00 96.69 229 LYS A O 1
ATOM 1745 N N . GLY A 1 230 ? -4.050 1.819 -1.526 1.00 95.50 230 GLY A N 1
ATOM 1746 C CA . GLY A 1 230 ? -2.754 2.492 -1.534 1.00 95.50 230 GLY A CA 1
ATOM 1747 C C . GLY A 1 230 ? -1.626 1.592 -2.035 1.00 95.50 230 GLY A C 1
ATOM 1748 O O . GLY A 1 230 ? -0.871 1.984 -2.923 1.00 95.50 230 GLY A O 1
ATOM 1749 N N . VAL A 1 231 ? -1.549 0.344 -1.555 1.00 94.31 231 VAL A N 1
ATOM 1750 C CA . VAL A 1 231 ? -0.539 -0.632 -2.017 1.00 94.31 231 VAL A CA 1
ATOM 1751 C C . VAL A 1 231 ? -0.704 -0.935 -3.508 1.00 94.31 231 VAL A C 1
ATOM 1753 O O . VAL A 1 231 ? 0.279 -0.992 -4.249 1.00 94.31 231 VAL A O 1
ATOM 1756 N N . ARG A 1 232 ? -1.946 -1.082 -3.984 1.00 95.69 232 ARG A N 1
ATOM 1757 C CA . ARG A 1 232 ? -2.227 -1.257 -5.415 1.00 95.69 232 ARG A CA 1
ATOM 1758 C C . ARG A 1 232 ? -1.821 -0.025 -6.229 1.00 95.69 232 ARG A C 1
ATOM 1760 O O . ARG A 1 232 ? -1.239 -0.189 -7.301 1.00 95.69 232 ARG A O 1
ATOM 1767 N N . GLY A 1 233 ? -2.128 1.174 -5.735 1.00 95.38 233 GLY A N 1
ATOM 1768 C CA . GLY A 1 233 ? -1.744 2.446 -6.351 1.00 95.38 233 GLY A CA 1
ATOM 1769 C C . GLY A 1 233 ? -0.231 2.559 -6.501 1.00 95.38 233 GLY A C 1
ATOM 1770 O O . GLY A 1 233 ? 0.265 2.740 -7.613 1.00 95.38 233 GLY A O 1
ATOM 1771 N N . TYR A 1 234 ? 0.499 2.310 -5.411 1.00 94.88 234 TYR A N 1
ATOM 1772 C CA . TYR A 1 234 ? 1.959 2.284 -5.392 1.00 94.88 234 TYR A CA 1
ATOM 1773 C C . TYR A 1 234 ? 2.534 1.314 -6.432 1.00 94.88 234 TYR A C 1
ATOM 1775 O O . TYR A 1 234 ? 3.317 1.724 -7.289 1.00 94.88 234 TYR A O 1
ATOM 1783 N N . ASN A 1 235 ? 2.102 0.047 -6.421 1.00 93.81 235 ASN A N 1
ATOM 1784 C CA . ASN A 1 235 ? 2.618 -0.964 -7.349 1.00 93.81 235 ASN A CA 1
ATOM 1785 C C . ASN A 1 235 ? 2.365 -0.592 -8.815 1.00 93.81 235 ASN A C 1
ATOM 1787 O O . ASN A 1 235 ? 3.252 -0.745 -9.654 1.00 93.81 235 ASN A O 1
ATOM 1791 N N . LYS A 1 236 ? 1.178 -0.060 -9.127 1.00 95.44 236 LYS A N 1
ATOM 1792 C CA . LYS A 1 236 ? 0.840 0.398 -10.481 1.00 95.44 236 LYS A CA 1
ATOM 1793 C C . LYS A 1 236 ? 1.706 1.584 -10.908 1.00 95.44 236 LYS A C 1
ATOM 1795 O O . LYS A 1 236 ? 2.146 1.637 -12.055 1.00 95.44 236 LYS A O 1
ATOM 1800 N N . ALA A 1 237 ? 1.959 2.526 -10.005 1.00 91.81 237 ALA A N 1
ATOM 1801 C CA . ALA A 1 237 ? 2.794 3.686 -10.291 1.00 91.81 237 ALA A CA 1
ATOM 1802 C C . ALA A 1 237 ? 4.257 3.278 -10.553 1.00 91.81 237 ALA A C 1
ATOM 1804 O O . ALA A 1 237 ? 4.845 3.721 -11.542 1.00 91.81 237 ALA A O 1
ATOM 1805 N N . VAL A 1 238 ? 4.798 2.354 -9.748 1.00 91.75 238 VAL A N 1
ATOM 1806 C CA . VAL A 1 238 ? 6.130 1.758 -9.959 1.00 91.75 238 VAL A CA 1
ATOM 1807 C C . VAL A 1 238 ? 6.203 1.027 -11.302 1.00 91.75 238 VAL A C 1
ATOM 1809 O O . VAL A 1 238 ? 7.148 1.231 -12.063 1.00 91.75 238 VAL A O 1
ATOM 1812 N N . GLU A 1 239 ? 5.197 0.217 -11.641 1.00 93.81 239 GLU A N 1
ATOM 1813 C CA . GLU A 1 239 ? 5.134 -0.488 -12.927 1.00 93.81 239 GLU A CA 1
ATOM 1814 C C . GLU A 1 239 ? 5.172 0.489 -14.113 1.00 93.81 239 GLU A C 1
ATOM 1816 O O . GLU A 1 239 ? 5.943 0.308 -15.058 1.00 93.81 239 GLU A O 1
ATOM 1821 N N . GLN A 1 240 ? 4.369 1.553 -14.056 1.00 91.81 240 GLN A N 1
ATOM 1822 C CA . GLN A 1 240 ? 4.339 2.588 -15.090 1.00 91.81 240 GLN A CA 1
ATOM 1823 C C . GLN A 1 240 ? 5.672 3.332 -15.201 1.00 91.81 240 GLN A C 1
ATOM 1825 O O . GLN A 1 240 ? 6.111 3.645 -16.307 1.00 91.81 240 GLN A O 1
ATOM 1830 N N . SER A 1 241 ? 6.318 3.618 -14.070 1.00 90.25 241 SER A N 1
ATOM 1831 C CA . SER A 1 241 ? 7.633 4.259 -14.027 1.00 90.25 241 SER A CA 1
ATOM 1832 C C . SER A 1 241 ? 8.703 3.383 -14.685 1.00 90.25 241 SER A C 1
ATOM 1834 O O . SER A 1 241 ? 9.428 3.845 -15.567 1.00 90.25 241 SER A O 1
ATOM 1836 N N . ASN A 1 242 ? 8.713 2.084 -14.367 1.00 92.25 242 ASN A N 1
ATOM 1837 C CA . ASN A 1 242 ? 9.608 1.114 -14.995 1.00 92.25 242 ASN A CA 1
ATOM 1838 C C . ASN A 1 242 ? 9.386 1.037 -16.510 1.00 92.25 242 ASN A C 1
ATOM 1840 O O . ASN A 1 242 ? 10.359 1.092 -17.261 1.00 92.25 242 ASN A O 1
ATOM 1844 N N . LYS A 1 243 ? 8.127 0.991 -16.969 1.00 93.12 243 LYS A N 1
ATOM 1845 C CA . LYS A 1 243 ? 7.782 0.969 -18.403 1.00 93.12 243 LYS A CA 1
ATOM 1846 C C . LYS A 1 243 ? 8.299 2.190 -19.158 1.00 93.12 243 LYS A C 1
ATOM 1848 O O . LYS A 1 243 ? 8.875 2.033 -20.231 1.00 93.12 243 LYS A O 1
ATOM 1853 N N . LYS A 1 244 ? 8.201 3.389 -18.569 1.00 90.12 244 LYS A N 1
ATOM 1854 C CA . LYS A 1 244 ? 8.730 4.629 -19.173 1.00 90.12 244 LYS A CA 1
ATOM 1855 C C . LYS A 1 244 ? 10.228 4.561 -19.473 1.00 90.12 244 LYS A C 1
ATOM 1857 O O . LYS A 1 244 ? 10.680 5.240 -20.390 1.00 90.12 244 LYS A O 1
ATOM 1862 N N . VAL A 1 245 ? 10.989 3.772 -18.713 1.00 92.31 245 VAL A N 1
ATOM 1863 C CA . VAL A 1 245 ? 12.428 3.580 -18.942 1.00 92.31 245 VAL A CA 1
ATOM 1864 C C . VAL A 1 245 ? 12.702 2.342 -19.796 1.00 92.31 245 VAL A C 1
ATOM 1866 O O . VAL A 1 245 ? 13.553 2.394 -20.684 1.00 92.31 245 VAL A O 1
ATOM 1869 N N . SER A 1 246 ? 11.998 1.232 -19.561 1.00 94.00 246 SER A N 1
ATOM 1870 C CA . SER A 1 246 ? 12.267 -0.029 -20.253 1.00 94.00 246 SER A CA 1
ATOM 1871 C C . SER A 1 246 ? 11.791 -0.026 -21.703 1.00 94.00 246 SER A C 1
ATOM 1873 O O . SER A 1 246 ? 12.493 -0.558 -22.552 1.00 94.00 246 SER A O 1
ATOM 1875 N N . GLU A 1 247 ? 10.646 0.585 -22.025 1.00 93.56 247 GLU A N 1
ATOM 1876 C CA . GLU A 1 247 ? 10.105 0.580 -23.392 1.00 93.56 247 GLU A CA 1
ATOM 1877 C C . GLU A 1 247 ? 11.042 1.261 -24.406 1.00 93.56 247 GLU A C 1
ATOM 1879 O O . GLU A 1 247 ? 11.355 0.628 -25.418 1.00 93.56 247 GLU A O 1
ATOM 1884 N N . PRO A 1 248 ? 11.582 2.476 -24.163 1.00 91.62 248 PRO A N 1
ATOM 1885 C CA . PRO A 1 248 ? 12.550 3.076 -25.082 1.00 91.62 248 PRO A CA 1
ATOM 1886 C C . PRO A 1 248 ? 13.841 2.256 -25.223 1.00 91.62 248 PRO A C 1
ATOM 1888 O O . PRO A 1 248 ? 14.405 2.187 -26.314 1.00 91.62 248 PRO A O 1
ATOM 1891 N N . MET A 1 249 ? 14.296 1.616 -24.137 1.00 92.25 249 MET A N 1
ATOM 1892 C CA . MET A 1 249 ? 15.483 0.750 -24.137 1.00 92.25 249 MET A CA 1
ATOM 1893 C C . MET A 1 249 ? 15.261 -0.513 -24.974 1.00 92.25 249 MET A C 1
ATOM 1895 O O . MET A 1 249 ? 16.094 -0.863 -25.806 1.00 92.25 249 MET A O 1
ATOM 1899 N N . THR A 1 250 ? 14.123 -1.183 -24.799 1.00 94.00 250 THR A N 1
ATOM 1900 C CA . THR A 1 250 ? 13.755 -2.348 -25.610 1.00 94.00 250 THR A CA 1
ATOM 1901 C C . THR A 1 250 ? 13.559 -1.959 -27.070 1.00 94.00 250 THR A C 1
ATOM 1903 O O . THR A 1 250 ? 13.993 -2.694 -27.954 1.00 94.00 250 THR A O 1
ATOM 1906 N N . LEU A 1 251 ? 12.969 -0.789 -27.337 1.00 92.25 251 LEU A N 1
ATOM 1907 C CA . LEU A 1 251 ? 12.760 -0.312 -28.697 1.00 92.25 251 LEU A CA 1
ATOM 1908 C C . LEU A 1 251 ? 14.091 -0.128 -29.429 1.00 92.25 251 LEU A C 1
ATOM 1910 O O . LEU A 1 251 ? 14.245 -0.703 -30.499 1.00 92.25 251 LEU A O 1
ATOM 1914 N N . ILE A 1 252 ? 15.064 0.602 -28.870 1.00 91.50 252 ILE A N 1
ATOM 1915 C CA . ILE A 1 252 ? 16.350 0.798 -29.562 1.00 91.50 252 ILE A CA 1
ATOM 1916 C C . ILE A 1 252 ? 17.115 -0.521 -29.743 1.00 91.50 252 ILE A C 1
ATOM 1918 O O . ILE A 1 252 ? 17.687 -0.741 -30.805 1.00 91.50 252 ILE A O 1
ATOM 1922 N N . LEU A 1 253 ? 17.060 -1.432 -28.764 1.00 91.56 253 LEU A N 1
ATOM 1923 C CA . LEU A 1 253 ? 17.669 -2.760 -28.884 1.00 91.56 253 LEU A CA 1
ATOM 1924 C C . LEU A 1 253 ? 17.033 -3.588 -30.008 1.00 91.56 253 LEU A C 1
ATOM 1926 O O . LEU A 1 253 ? 17.754 -4.259 -30.739 1.00 91.56 253 LEU A O 1
ATOM 1930 N N . SER A 1 254 ? 15.710 -3.502 -30.185 1.00 91.94 254 SER A N 1
ATOM 1931 C CA . SER A 1 254 ? 15.007 -4.201 -31.271 1.00 91.94 254 SER A CA 1
ATOM 1932 C C . SER A 1 254 ? 15.387 -3.706 -32.670 1.00 91.94 254 SER A C 1
ATOM 1934 O O . SER A 1 254 ? 15.192 -4.430 -33.634 1.00 91.94 254 SER A O 1
ATOM 1936 N N . GLN A 1 255 ? 15.939 -2.493 -32.800 1.00 90.12 255 GLN A N 1
ATOM 1937 C CA . GLN A 1 255 ? 16.372 -1.958 -34.099 1.00 90.12 255 GLN A CA 1
ATOM 1938 C C . GLN A 1 255 ? 17.735 -2.505 -34.547 1.00 90.12 255 GLN A C 1
ATOM 1940 O O . GLN A 1 255 ? 18.099 -2.353 -35.708 1.00 90.12 255 GLN A O 1
ATOM 1945 N N . VAL 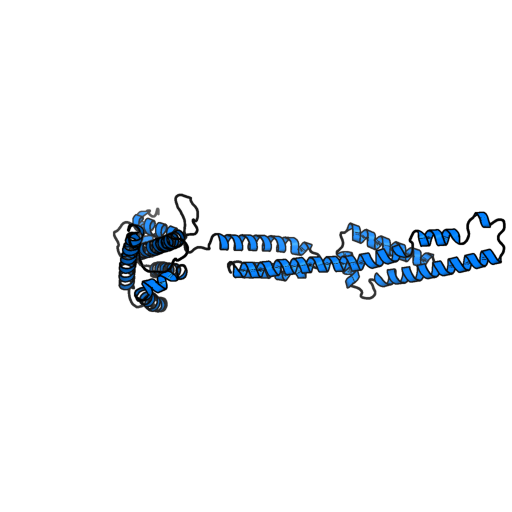A 1 256 ? 18.501 -3.104 -33.631 1.00 86.38 256 VAL A N 1
ATOM 1946 C CA . VAL A 1 256 ? 19.853 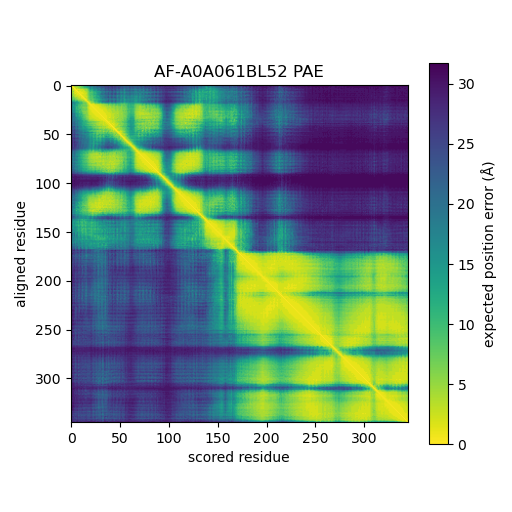-3.640 -33.873 1.00 86.38 256 VAL A CA 1
ATOM 1947 C C . VAL A 1 256 ? 19.943 -5.112 -33.469 1.00 86.38 256 VAL A C 1
ATOM 1949 O O . VAL A 1 256 ? 20.931 -5.568 -32.883 1.00 86.38 256 VAL A O 1
ATOM 1952 N N . ASP A 1 257 ? 18.874 -5.849 -33.753 1.00 90.75 257 ASP A N 1
ATOM 1953 C CA . ASP A 1 257 ? 18.775 -7.274 -33.482 1.00 90.75 257 ASP A CA 1
ATOM 1954 C C . ASP A 1 257 ? 19.668 -8.119 -34.416 1.00 90.75 257 ASP A C 1
ATOM 1956 O O . ASP A 1 257 ? 20.451 -7.615 -35.228 1.00 90.75 257 ASP A O 1
ATOM 1960 N N . GLU A 1 258 ? 19.605 -9.441 -34.267 1.00 92.31 258 GLU A N 1
ATOM 1961 C CA . GLU A 1 258 ? 20.421 -10.356 -35.071 1.00 92.31 258 GLU A CA 1
ATOM 1962 C C . GLU A 1 258 ? 20.048 -10.338 -36.559 1.00 92.31 258 GLU A C 1
ATOM 1964 O O . GLU A 1 258 ? 20.912 -10.580 -37.403 1.00 92.31 258 GLU A O 1
ATOM 1969 N N . GLU A 1 259 ? 18.796 -10.028 -36.899 1.00 91.94 259 GLU A N 1
ATOM 1970 C CA . GLU A 1 259 ? 18.371 -9.879 -38.290 1.00 91.94 259 GLU A CA 1
ATOM 1971 C C . GLU A 1 259 ? 19.002 -8.633 -38.909 1.00 91.94 259 GLU A C 1
ATOM 1973 O O . GLU A 1 259 ? 19.612 -8.718 -39.979 1.00 91.94 259 GLU A O 1
ATOM 1978 N N . PHE A 1 260 ? 18.964 -7.502 -38.199 1.00 92.31 260 PHE A N 1
ATOM 1979 C CA . PHE A 1 260 ? 19.654 -6.290 -38.619 1.00 92.31 260 PHE A CA 1
ATOM 1980 C C . PHE A 1 260 ? 21.148 -6.556 -38.841 1.00 92.31 260 PHE A C 1
ATOM 1982 O O . PHE A 1 260 ? 21.669 -6.249 -39.915 1.00 92.31 260 PHE A O 1
ATOM 1989 N N . LYS A 1 261 ? 21.834 -7.197 -37.885 1.00 91.44 261 LYS A N 1
ATOM 1990 C CA . LYS A 1 261 ? 23.272 -7.511 -38.001 1.00 91.44 261 LYS A CA 1
ATOM 1991 C C . LYS A 1 261 ? 23.590 -8.393 -39.207 1.00 91.44 261 LYS A C 1
ATOM 1993 O O . LYS A 1 261 ? 24.533 -8.091 -39.936 1.00 91.44 261 LYS A O 1
ATOM 1998 N N . ARG A 1 262 ? 22.803 -9.448 -39.445 1.00 92.06 262 ARG A N 1
ATOM 1999 C CA . ARG A 1 262 ? 22.948 -10.309 -40.635 1.00 92.06 262 ARG A CA 1
ATOM 2000 C C . ARG A 1 262 ? 22.741 -9.512 -41.911 1.00 92.06 262 ARG A C 1
ATOM 2002 O O . ARG A 1 262 ? 23.588 -9.540 -42.790 1.00 92.06 262 ARG A O 1
ATOM 2009 N N . SER A 1 263 ? 21.684 -8.705 -41.952 1.00 91.81 263 SER A N 1
ATOM 2010 C CA . SER A 1 263 ? 21.374 -7.883 -43.117 1.00 91.81 263 SER A CA 1
ATOM 2011 C C . SER A 1 263 ? 22.470 -6.865 -43.445 1.00 91.81 263 SER A C 1
ATOM 2013 O O . SER A 1 263 ? 22.603 -6.490 -44.600 1.00 91.81 263 SER A O 1
ATOM 2015 N N . VAL A 1 264 ? 23.246 -6.402 -42.456 1.00 91.38 264 VAL A N 1
ATOM 2016 C CA . VAL A 1 264 ? 24.428 -5.555 -42.683 1.00 91.38 264 VAL A CA 1
ATOM 2017 C C . VAL A 1 264 ? 25.600 -6.388 -43.201 1.00 91.38 264 VAL A C 1
ATOM 2019 O O . VAL A 1 264 ? 26.247 -5.986 -44.165 1.00 91.38 264 VAL A O 1
ATOM 2022 N N . ALA A 1 265 ? 25.859 -7.550 -42.595 1.00 90.12 265 ALA A N 1
ATOM 2023 C CA . ALA A 1 265 ? 26.931 -8.455 -43.013 1.00 90.12 265 ALA A CA 1
ATOM 2024 C C . ALA A 1 265 ? 26.748 -8.973 -44.453 1.00 90.12 265 ALA A C 1
ATOM 2026 O O . ALA A 1 265 ? 27.731 -9.164 -45.170 1.00 90.12 265 ALA A O 1
ATOM 2027 N N . ASP A 1 266 ? 25.499 -9.144 -44.886 1.00 89.56 266 ASP A N 1
ATOM 2028 C CA . ASP A 1 266 ? 25.143 -9.676 -46.202 1.00 89.56 266 ASP A CA 1
ATOM 2029 C C . ASP A 1 266 ? 25.207 -8.632 -47.333 1.00 89.56 266 ASP A C 1
ATOM 2031 O O . ASP A 1 266 ? 25.200 -9.018 -48.501 1.00 89.56 266 ASP A O 1
ATOM 2035 N N . ILE A 1 267 ? 25.298 -7.324 -47.033 1.00 88.75 267 ILE A N 1
ATOM 2036 C CA . ILE A 1 267 ? 25.328 -6.274 -48.073 1.00 88.75 267 ILE A CA 1
ATOM 2037 C C . ILE A 1 267 ? 26.550 -6.415 -48.986 1.00 88.75 267 ILE A C 1
ATOM 2039 O O . ILE A 1 267 ? 26.453 -6.186 -50.193 1.00 88.75 267 ILE A O 1
ATOM 2043 N N . PHE A 1 268 ? 27.708 -6.762 -48.423 1.00 81.81 268 PHE A N 1
ATOM 2044 C CA . PHE A 1 268 ? 28.933 -6.904 -49.204 1.00 81.81 268 PHE A CA 1
ATOM 2045 C C . PHE A 1 268 ? 29.881 -7.930 -48.569 1.00 81.81 268 PHE A C 1
ATOM 2047 O O . PHE A 1 268 ? 30.850 -7.560 -47.900 1.00 81.81 268 PHE A O 1
ATOM 2054 N N . PRO A 1 269 ? 29.607 -9.237 -48.738 1.00 76.31 269 PRO A N 1
ATOM 2055 C CA . PRO A 1 269 ? 30.408 -10.275 -48.113 1.00 76.31 269 PRO A CA 1
ATOM 2056 C C . PRO A 1 269 ? 31.819 -10.304 -48.710 1.00 76.31 269 PRO A C 1
ATOM 2058 O O . PRO A 1 269 ? 32.018 -10.119 -49.912 1.00 76.31 269 PRO A O 1
ATOM 2061 N N . GLU A 1 270 ? 32.807 -10.598 -47.868 1.00 70.75 270 GLU A N 1
ATOM 2062 C CA . GLU A 1 270 ? 34.244 -10.512 -48.176 1.00 70.75 270 GLU A CA 1
ATOM 2063 C C . GLU A 1 270 ? 34.658 -11.309 -49.431 1.00 70.75 270 GLU A C 1
ATOM 2065 O O . GLU A 1 270 ? 35.534 -10.903 -50.192 1.00 70.75 270 GLU A O 1
ATOM 2070 N N . LYS A 1 271 ? 33.952 -12.408 -49.725 1.00 66.19 271 LYS A N 1
ATOM 2071 C CA . LYS A 1 271 ? 34.176 -13.254 -50.911 1.00 66.19 271 LYS A CA 1
ATOM 2072 C C . LYS A 1 271 ? 33.874 -12.564 -52.251 1.00 66.19 271 LYS A C 1
ATOM 2074 O O . LYS A 1 271 ? 34.247 -13.101 -53.289 1.00 66.19 271 LYS A O 1
ATOM 2079 N N . THR A 1 272 ? 33.216 -11.405 -52.242 1.00 63.19 272 THR A N 1
ATOM 2080 C CA . THR A 1 272 ? 32.787 -10.669 -53.448 1.00 63.19 272 THR A CA 1
ATOM 2081 C C . THR A 1 272 ? 33.798 -9.600 -53.885 1.00 63.19 272 THR A C 1
ATOM 2083 O O . THR A 1 272 ? 33.730 -9.121 -55.014 1.00 63.19 272 THR A O 1
ATOM 2086 N N . LEU A 1 273 ? 34.780 -9.263 -53.035 1.00 65.69 273 LEU A N 1
ATOM 2087 C CA . LEU A 1 273 ? 35.751 -8.177 -53.258 1.00 65.69 273 LEU A CA 1
ATOM 2088 C C . LEU A 1 273 ? 36.640 -8.370 -54.498 1.00 65.69 273 LEU A C 1
ATOM 2090 O O . LEU A 1 273 ? 37.009 -7.391 -55.138 1.00 65.69 273 LEU A O 1
ATOM 2094 N N . SER A 1 274 ? 36.981 -9.610 -54.856 1.00 68.62 274 SER A N 1
ATOM 2095 C CA . SER A 1 274 ? 37.909 -9.905 -55.959 1.00 68.62 274 SER A CA 1
ATOM 2096 C C . SER A 1 274 ? 37.265 -9.911 -57.353 1.00 68.62 274 SER A C 1
ATOM 2098 O O . SER A 1 274 ? 37.990 -9.958 -58.345 1.00 68.62 274 SER A O 1
ATOM 2100 N N . ALA A 1 275 ? 35.930 -9.843 -57.446 1.00 70.69 275 ALA A N 1
ATOM 2101 C CA . ALA A 1 275 ? 35.178 -9.858 -58.708 1.00 70.69 275 ALA A CA 1
ATOM 2102 C C . ALA A 1 275 ? 34.111 -8.746 -58.823 1.00 70.69 275 ALA A C 1
ATOM 2104 O O . ALA A 1 275 ? 33.393 -8.693 -59.824 1.00 70.69 275 ALA A O 1
ATOM 2105 N N . ALA A 1 276 ? 33.991 -7.873 -57.816 1.00 73.50 276 ALA A N 1
ATOM 2106 C CA . ALA A 1 276 ? 32.972 -6.827 -57.766 1.00 73.50 276 ALA A CA 1
ATOM 2107 C C . ALA A 1 276 ? 33.180 -5.753 -58.842 1.00 73.50 276 ALA A C 1
ATOM 2109 O O . ALA A 1 276 ? 34.286 -5.243 -59.043 1.00 73.50 276 ALA A O 1
ATOM 2110 N N . LYS A 1 277 ? 32.092 -5.364 -59.512 1.00 81.50 277 LYS A N 1
ATOM 2111 C CA . LYS A 1 277 ? 32.068 -4.201 -60.406 1.00 81.50 277 LYS A CA 1
ATOM 2112 C C . LYS A 1 277 ? 31.759 -2.940 -59.602 1.00 81.50 277 LYS A C 1
ATOM 2114 O O . LYS A 1 277 ? 31.141 -2.999 -58.543 1.00 81.50 277 LYS A O 1
ATOM 2119 N N . ASN A 1 278 ? 32.089 -1.772 -60.159 1.00 81.19 278 ASN A N 1
ATOM 2120 C CA . ASN A 1 278 ? 31.768 -0.478 -59.538 1.00 81.19 278 ASN A CA 1
ATOM 2121 C C . ASN A 1 278 ? 30.279 -0.353 -59.166 1.00 81.19 278 ASN A C 1
ATOM 2123 O O . ASN A 1 278 ? 29.958 0.175 -58.110 1.00 81.19 278 ASN A O 1
ATOM 2127 N N . ALA A 1 279 ? 29.374 -0.877 -60.002 1.00 83.06 279 ALA A N 1
ATOM 2128 C CA . ALA A 1 279 ? 27.935 -0.866 -59.734 1.00 83.06 279 ALA A CA 1
ATOM 2129 C C . ALA A 1 279 ? 27.544 -1.654 -58.466 1.00 83.06 279 ALA A C 1
ATOM 2131 O O . ALA A 1 279 ? 26.671 -1.207 -57.727 1.00 83.06 279 ALA A O 1
ATOM 2132 N N . ASP A 1 280 ? 28.218 -2.774 -58.183 1.00 83.00 280 ASP A N 1
ATOM 2133 C CA . ASP A 1 280 ? 27.960 -3.594 -56.992 1.00 83.00 280 ASP A CA 1
ATOM 2134 C C . ASP A 1 280 ? 28.390 -2.850 -55.718 1.00 83.00 280 ASP A C 1
ATOM 2136 O O . ASP A 1 280 ? 27.690 -2.877 -54.707 1.00 83.00 280 ASP A O 1
ATOM 2140 N N . VAL A 1 281 ? 29.507 -2.116 -55.796 1.00 85.12 281 VAL A N 1
ATOM 2141 C CA . VAL A 1 281 ? 30.010 -1.267 -54.706 1.00 85.12 281 VAL A CA 1
ATOM 2142 C C . VAL A 1 281 ? 29.067 -0.092 -54.439 1.00 85.12 281 VAL A C 1
ATOM 2144 O O . VAL A 1 281 ? 28.736 0.163 -53.284 1.00 85.12 281 VAL A O 1
ATOM 2147 N N . PHE A 1 282 ? 28.589 0.604 -55.477 1.00 87.62 282 PHE A N 1
ATOM 2148 C CA . PHE A 1 282 ? 27.630 1.704 -55.304 1.00 87.62 282 PHE A CA 1
ATOM 2149 C C . PHE A 1 282 ? 26.320 1.227 -54.667 1.00 87.62 282 PHE A C 1
ATOM 2151 O O . PHE A 1 282 ? 25.854 1.829 -53.704 1.00 87.62 282 PHE A O 1
ATOM 2158 N N . ASN A 1 283 ? 25.780 0.095 -55.126 1.00 88.94 283 ASN A N 1
ATOM 2159 C CA . ASN A 1 283 ? 24.574 -0.491 -54.543 1.00 88.94 283 ASN A CA 1
ATOM 2160 C C . ASN A 1 283 ? 24.772 -0.920 -53.075 1.00 88.94 283 ASN A C 1
ATOM 2162 O O . ASN A 1 283 ? 23.848 -0.831 -52.267 1.00 88.94 283 ASN A O 1
ATOM 2166 N N . ALA A 1 284 ? 25.969 -1.384 -52.703 1.00 89.69 284 ALA A N 1
ATOM 2167 C CA . ALA A 1 284 ? 26.296 -1.688 -51.312 1.00 89.69 284 ALA A CA 1
ATOM 2168 C C . ALA A 1 284 ? 26.355 -0.422 -50.440 1.00 89.69 284 ALA A C 1
ATOM 2170 O O . ALA A 1 284 ? 25.807 -0.407 -49.336 1.00 89.69 284 ALA A O 1
ATOM 2171 N N . VAL A 1 285 ? 26.966 0.654 -50.946 1.00 90.81 285 VAL A N 1
ATOM 2172 C CA . VAL A 1 285 ? 27.009 1.958 -50.265 1.00 90.81 285 VAL A CA 1
ATOM 2173 C C . VAL A 1 285 ? 25.597 2.498 -50.027 1.00 90.81 285 VAL A C 1
ATOM 2175 O O . VAL A 1 285 ? 25.292 2.901 -48.906 1.00 90.81 285 VAL A O 1
ATOM 2178 N N . ASP A 1 286 ? 24.714 2.442 -51.026 1.00 92.81 286 ASP A N 1
ATOM 2179 C CA . ASP A 1 286 ? 23.326 2.903 -50.889 1.00 92.81 286 ASP A CA 1
ATOM 2180 C C . ASP A 1 286 ? 22.553 2.107 -49.825 1.00 92.81 286 ASP A C 1
ATOM 2182 O O . ASP A 1 286 ? 21.867 2.689 -48.981 1.00 92.81 286 ASP A O 1
ATOM 2186 N N . GLN A 1 287 ? 22.717 0.780 -49.791 1.00 93.25 287 GLN A N 1
ATOM 2187 C CA . GLN A 1 287 ? 22.091 -0.068 -48.770 1.00 93.25 287 GLN A CA 1
ATOM 2188 C C . GLN A 1 287 ? 22.618 0.213 -47.356 1.00 93.25 287 GLN A C 1
ATOM 2190 O O . GLN A 1 287 ? 21.836 0.218 -46.400 1.00 93.25 287 GLN A O 1
ATOM 2195 N N . ILE A 1 288 ? 23.924 0.462 -47.203 1.00 92.19 288 ILE A N 1
ATOM 2196 C CA . ILE A 1 288 ? 24.513 0.854 -45.914 1.00 92.19 288 ILE A CA 1
ATOM 2197 C C . ILE A 1 288 ? 23.987 2.219 -45.478 1.00 92.19 288 ILE A C 1
ATOM 2199 O O . ILE A 1 288 ? 23.580 2.356 -44.326 1.00 92.19 288 ILE A O 1
ATOM 2203 N N . ASN A 1 289 ? 23.941 3.199 -46.382 1.00 92.88 289 ASN A N 1
ATOM 2204 C CA . ASN A 1 289 ? 23.427 4.535 -46.085 1.00 92.88 289 ASN A CA 1
ATOM 2205 C C . ASN A 1 289 ? 21.965 4.488 -45.625 1.00 92.88 289 ASN A C 1
ATOM 2207 O O . ASN A 1 289 ? 21.603 5.163 -44.661 1.00 92.88 289 ASN A O 1
ATOM 2211 N N . GLU A 1 290 ? 21.134 3.650 -46.246 1.00 92.88 290 GLU A N 1
ATOM 2212 C CA . GLU A 1 290 ? 19.740 3.496 -45.829 1.00 92.88 290 GLU A CA 1
ATOM 2213 C C . 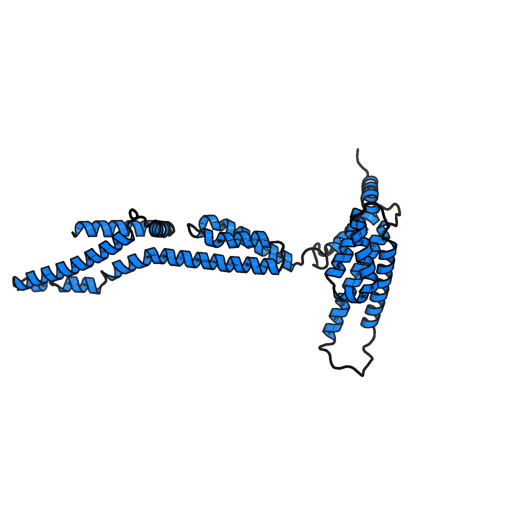GLU A 1 290 ? 19.625 2.854 -44.438 1.00 92.88 290 GLU A C 1
ATOM 2215 O O . GLU A 1 290 ? 18.900 3.356 -43.574 1.00 92.88 290 GLU A O 1
ATOM 2220 N N . LYS A 1 291 ? 20.396 1.795 -44.155 1.00 92.19 291 LYS A N 1
ATOM 2221 C CA . LYS A 1 291 ? 20.442 1.193 -42.808 1.00 92.19 291 LYS A CA 1
ATOM 2222 C C . LYS A 1 291 ? 20.963 2.177 -41.759 1.00 92.19 291 LYS A C 1
ATOM 2224 O O . LYS A 1 291 ? 20.406 2.254 -40.664 1.00 92.19 291 LYS A O 1
ATOM 2229 N N . LEU A 1 292 ? 21.976 2.968 -42.101 1.00 91.88 292 LEU A N 1
ATOM 2230 C CA . LEU A 1 292 ? 22.529 4.007 -41.239 1.00 91.88 292 LEU A CA 1
ATOM 2231 C C . LEU A 1 292 ? 21.478 5.084 -40.930 1.00 91.88 292 LEU A C 1
ATOM 2233 O O . LEU A 1 292 ? 21.295 5.453 -39.768 1.00 91.88 292 LEU A O 1
ATOM 2237 N N . ARG A 1 293 ? 20.701 5.514 -41.933 1.00 91.44 293 ARG A N 1
ATOM 2238 C CA . ARG A 1 293 ? 19.564 6.434 -41.762 1.00 91.44 293 ARG A CA 1
ATOM 2239 C C . ARG A 1 293 ? 18.535 5.885 -40.769 1.00 91.44 293 ARG A C 1
ATOM 2241 O O . ARG A 1 293 ? 18.069 6.625 -39.900 1.00 91.44 293 ARG A O 1
ATOM 2248 N N . HIS A 1 294 ? 18.208 4.594 -40.846 1.00 90.00 294 HIS A N 1
ATOM 2249 C CA . HIS A 1 294 ? 17.320 3.937 -39.879 1.00 90.00 294 HIS A CA 1
ATOM 2250 C C . HIS A 1 294 ? 17.886 3.940 -38.450 1.00 90.00 294 HIS A C 1
ATOM 2252 O O . HIS A 1 294 ? 17.153 4.243 -37.499 1.00 90.00 294 HIS A O 1
ATOM 2258 N N . CYS A 1 295 ? 19.183 3.662 -38.285 1.00 91.88 295 CYS A N 1
ATOM 2259 C CA . CYS A 1 295 ? 19.853 3.749 -36.986 1.00 91.88 295 CYS A CA 1
ATOM 2260 C C . CYS A 1 295 ? 19.810 5.174 -36.421 1.00 91.88 295 CYS A C 1
ATOM 2262 O O . CYS A 1 295 ? 19.479 5.347 -35.247 1.00 91.88 295 CYS A O 1
ATOM 2264 N N . HIS A 1 296 ? 20.066 6.192 -37.247 1.00 91.06 296 HIS A N 1
ATOM 2265 C CA . HIS A 1 296 ? 20.005 7.592 -36.823 1.00 91.06 296 HIS A CA 1
ATOM 2266 C C . HIS A 1 296 ? 18.620 8.000 -36.336 1.00 91.06 296 HIS A C 1
ATOM 2268 O O . HIS A 1 296 ? 18.511 8.555 -35.246 1.00 91.06 296 HIS A O 1
ATOM 2274 N N . LEU A 1 297 ? 17.561 7.680 -37.086 1.00 91.25 297 LEU A N 1
ATOM 2275 C CA . LEU A 1 297 ? 16.186 7.992 -36.679 1.00 91.25 297 LEU A CA 1
ATOM 2276 C C . LEU A 1 297 ? 15.819 7.321 -35.349 1.00 91.25 297 LEU A C 1
ATOM 2278 O O . LEU A 1 297 ? 15.185 7.924 -34.479 1.00 91.25 297 LEU A O 1
ATOM 2282 N N . SER A 1 298 ? 16.250 6.073 -35.169 1.00 91.94 298 SER A N 1
ATOM 2283 C CA . SER A 1 298 ? 16.015 5.312 -33.941 1.00 91.94 298 SER A CA 1
ATOM 2284 C C . SER A 1 298 ? 16.754 5.914 -32.746 1.00 91.94 298 SER A C 1
ATOM 2286 O O . SER A 1 298 ? 16.171 6.089 -31.671 1.00 91.94 298 SER A O 1
ATOM 2288 N N . ALA A 1 299 ? 18.021 6.279 -32.939 1.00 92.56 299 ALA A N 1
ATOM 2289 C CA . ALA A 1 299 ? 18.839 6.899 -31.909 1.00 92.56 299 ALA A CA 1
ATOM 2290 C C . ALA A 1 299 ? 18.367 8.325 -31.577 1.00 92.56 299 ALA A C 1
ATOM 2292 O O . ALA A 1 299 ? 18.346 8.703 -30.407 1.00 92.56 299 ALA A O 1
ATOM 2293 N N . GLU A 1 300 ? 17.904 9.098 -32.562 1.00 91.00 300 GLU A N 1
ATOM 2294 C CA . GLU A 1 300 ? 17.287 10.411 -32.351 1.00 91.00 300 GLU A CA 1
ATOM 2295 C C . GLU A 1 300 ? 16.013 10.294 -31.508 1.00 91.00 300 GLU A C 1
ATOM 2297 O O . GLU A 1 300 ? 15.854 11.028 -30.531 1.00 91.00 300 GLU A O 1
ATOM 2302 N N . LYS A 1 301 ? 15.137 9.326 -31.810 1.00 90.50 301 LYS A N 1
ATOM 2303 C CA . LYS A 1 301 ? 13.932 9.060 -31.010 1.00 90.50 301 LYS A CA 1
ATOM 2304 C C . LYS A 1 301 ? 14.280 8.679 -29.569 1.00 90.50 301 LYS A C 1
ATOM 2306 O O . LYS A 1 301 ? 13.656 9.183 -28.630 1.00 90.50 301 LYS A O 1
ATOM 2311 N N . PHE A 1 302 ? 15.276 7.815 -29.381 1.00 92.06 302 PHE A N 1
ATOM 2312 C CA . PHE A 1 302 ? 15.758 7.411 -28.060 1.00 92.06 302 PHE A CA 1
ATOM 2313 C C . PHE A 1 302 ? 16.328 8.602 -27.275 1.00 92.06 302 PHE A C 1
ATOM 2315 O O . PHE A 1 302 ? 15.847 8.914 -26.184 1.00 92.06 302 PHE A O 1
ATOM 2322 N N . ASN A 1 303 ? 17.291 9.321 -27.857 1.00 90.00 303 ASN A N 1
ATOM 2323 C CA . ASN A 1 303 ? 17.926 10.488 -27.243 1.00 90.00 303 ASN A CA 1
ATOM 2324 C C . ASN A 1 303 ? 16.910 11.605 -26.969 1.00 90.00 303 ASN A C 1
ATOM 2326 O O . AS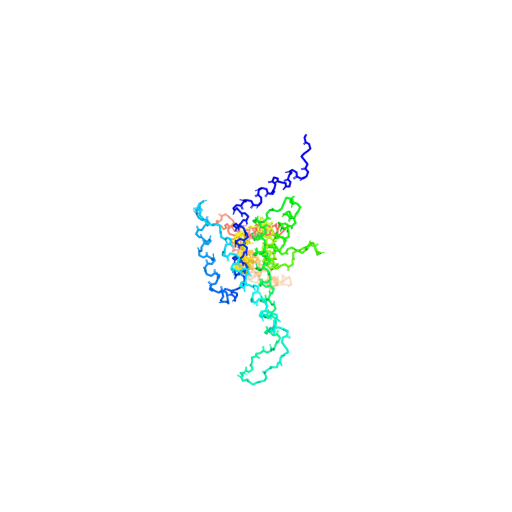N A 1 303 ? 16.976 12.263 -25.934 1.00 90.00 303 ASN A O 1
ATOM 2330 N N . GLY A 1 304 ? 15.935 11.795 -27.861 1.00 88.50 304 GLY A N 1
ATOM 2331 C CA . GLY A 1 304 ? 14.832 12.735 -27.688 1.00 88.50 304 GLY A CA 1
ATOM 2332 C C . GLY A 1 304 ? 13.916 12.366 -26.521 1.00 88.50 304 GLY A C 1
ATOM 2333 O O . GLY A 1 304 ? 13.523 13.247 -25.758 1.00 88.50 304 GLY A O 1
ATOM 2334 N N . THR A 1 305 ? 13.631 11.074 -26.334 1.00 87.12 305 THR A N 1
ATOM 2335 C CA . THR A 1 305 ? 12.818 10.570 -25.211 1.00 87.12 305 THR A CA 1
ATOM 2336 C C . THR A 1 305 ? 13.495 10.841 -23.865 1.00 87.12 305 THR A C 1
ATOM 2338 O O . THR A 1 305 ? 12.836 11.284 -22.923 1.00 87.12 305 THR A O 1
ATOM 2341 N N . PHE A 1 306 ? 14.815 10.644 -23.796 1.00 85.50 306 PHE A N 1
ATOM 2342 C CA . PHE A 1 306 ? 15.636 10.865 -22.601 1.00 85.50 306 PHE A CA 1
ATOM 2343 C C . PHE A 1 306 ? 16.257 12.267 -22.501 1.00 85.50 306 PHE A C 1
ATOM 2345 O O . PHE A 1 306 ? 17.135 12.497 -21.669 1.00 85.50 306 PHE A O 1
ATOM 2352 N N . ASN A 1 307 ? 15.816 13.225 -23.317 1.00 80.94 307 ASN A N 1
ATOM 2353 C CA . ASN A 1 307 ? 16.314 14.591 -23.232 1.00 80.94 307 ASN A CA 1
ATOM 2354 C C . ASN A 1 307 ? 15.769 15.276 -21.965 1.00 80.94 307 ASN A C 1
ATOM 2356 O O . ASN A 1 307 ? 14.639 15.772 -21.935 1.00 80.94 307 ASN A O 1
ATOM 2360 N N . PHE A 1 308 ? 16.590 15.294 -20.914 1.00 69.88 308 PHE A N 1
ATOM 2361 C CA . PHE A 1 308 ? 16.233 15.834 -19.602 1.00 69.88 308 PHE A CA 1
ATOM 2362 C C . PHE A 1 308 ? 16.080 17.364 -19.586 1.00 69.88 308 PHE A C 1
ATOM 2364 O O . PHE A 1 308 ? 15.350 17.885 -18.742 1.00 69.88 308 PHE A O 1
AT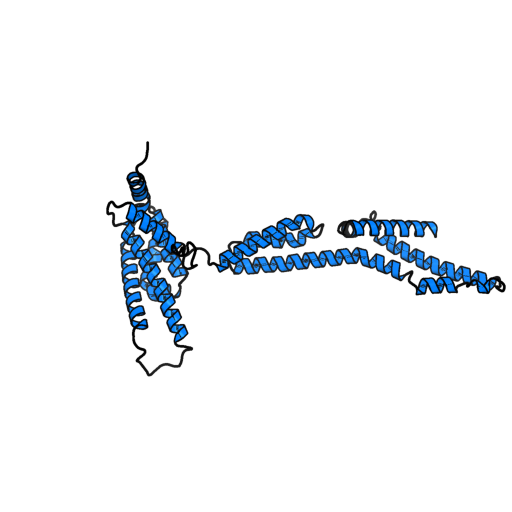OM 2371 N N . ASP A 1 309 ? 16.681 18.072 -20.546 1.00 68.38 309 ASP A N 1
ATOM 2372 C CA . ASP A 1 309 ? 16.625 19.537 -20.653 1.00 68.38 309 ASP A CA 1
ATOM 2373 C C . ASP A 1 309 ? 15.295 20.023 -21.259 1.00 68.38 309 ASP A C 1
ATOM 2375 O O . ASP A 1 309 ? 14.867 21.154 -21.036 1.00 68.38 309 ASP A O 1
ATOM 2379 N N . LYS A 1 310 ? 14.572 19.146 -21.971 1.00 60.19 310 LYS A N 1
ATOM 2380 C CA . LYS A 1 310 ? 13.304 19.445 -22.669 1.00 60.19 310 LYS A CA 1
ATOM 2381 C C . LYS A 1 310 ? 12.045 19.392 -21.783 1.00 60.19 310 LYS A C 1
ATOM 2383 O O . LYS A 1 310 ? 10.957 19.097 -22.267 1.00 60.19 310 LYS A O 1
ATOM 2388 N N . HIS A 1 311 ? 12.159 19.682 -20.486 1.00 54.56 311 HIS A N 1
ATOM 2389 C CA . HIS A 1 311 ? 11.060 19.627 -19.500 1.00 54.56 311 HIS A CA 1
ATOM 2390 C C . HIS A 1 311 ? 10.472 18.233 -19.204 1.00 54.56 311 HIS A C 1
ATOM 2392 O O . HIS A 1 311 ? 9.448 18.141 -18.521 1.00 54.56 311 HIS A O 1
ATOM 2398 N N . ASN A 1 312 ? 11.121 17.133 -19.599 1.00 63.03 312 ASN A N 1
ATOM 2399 C CA . ASN A 1 312 ? 10.649 15.785 -19.262 1.00 63.03 312 ASN A CA 1
ATOM 2400 C C . ASN A 1 312 ? 11.053 15.373 -17.829 1.00 63.03 312 ASN A C 1
ATOM 2402 O O . ASN A 1 312 ? 11.713 14.359 -17.603 1.00 63.03 312 ASN A O 1
ATOM 2406 N N . LYS A 1 313 ? 10.646 16.169 -16.827 1.00 74.94 313 LYS A N 1
ATOM 2407 C CA . LYS A 1 313 ? 10.867 15.861 -15.398 1.00 74.94 313 LYS A CA 1
ATOM 2408 C C . LYS A 1 313 ? 10.319 14.479 -15.032 1.00 74.94 313 LYS A C 1
ATOM 2410 O O . LYS A 1 313 ? 10.861 13.807 -14.165 1.00 74.94 313 LYS A O 1
ATOM 2415 N N . THR A 1 314 ? 9.278 14.033 -15.732 1.00 79.00 314 THR A N 1
ATOM 2416 C CA . THR A 1 314 ? 8.655 12.725 -15.537 1.00 79.00 314 THR A CA 1
ATOM 2417 C C . THR A 1 314 ? 9.604 11.566 -15.841 1.00 79.00 314 THR A C 1
ATOM 2419 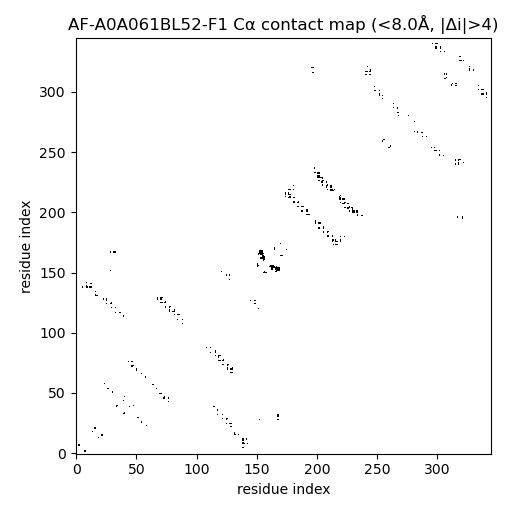O O . THR A 1 314 ? 9.658 10.633 -15.044 1.00 79.00 314 THR A O 1
ATOM 2422 N N . ILE A 1 315 ? 10.361 11.603 -16.946 1.00 84.06 315 ILE A N 1
ATOM 2423 C CA . ILE A 1 315 ? 11.306 10.517 -17.258 1.00 84.06 315 ILE A CA 1
ATOM 2424 C C . ILE A 1 315 ? 12.562 10.587 -16.391 1.00 84.06 315 ILE A C 1
ATOM 2426 O O . ILE A 1 315 ? 13.062 9.552 -15.966 1.00 84.06 315 ILE A O 1
ATOM 2430 N N . LEU A 1 316 ? 13.031 11.795 -16.058 1.00 84.94 316 LEU A N 1
ATOM 2431 C CA . LEU A 1 316 ? 14.149 11.978 -15.132 1.00 84.94 316 LEU A CA 1
ATOM 2432 C C . LEU A 1 316 ? 13.835 11.370 -13.761 1.00 84.94 316 LEU A C 1
ATOM 2434 O O . LEU A 1 316 ? 14.646 10.626 -13.213 1.00 84.94 316 LEU A O 1
ATOM 2438 N N . ASN A 1 317 ? 12.644 11.645 -13.229 1.00 85.69 317 ASN A N 1
ATOM 2439 C CA . ASN A 1 317 ? 12.219 11.069 -11.960 1.00 85.69 317 ASN A CA 1
ATOM 2440 C C . ASN A 1 317 ? 12.030 9.551 -12.065 1.00 85.69 317 ASN A C 1
ATOM 2442 O O . ASN A 1 317 ? 12.415 8.836 -11.148 1.00 85.69 317 ASN A O 1
ATOM 2446 N N . ALA A 1 318 ? 11.495 9.043 -13.182 1.00 88.62 318 ALA A N 1
ATOM 2447 C CA . ALA A 1 318 ? 11.381 7.602 -13.405 1.00 88.62 318 ALA A CA 1
ATOM 2448 C C . ALA A 1 318 ? 12.749 6.903 -13.405 1.00 88.62 318 ALA A C 1
ATOM 2450 O O . ALA A 1 318 ? 12.899 5.843 -12.807 1.00 88.62 318 ALA A O 1
ATOM 2451 N N . VAL A 1 319 ? 13.765 7.523 -14.015 1.00 89.25 319 VAL A N 1
ATOM 2452 C CA . VAL A 1 319 ? 15.142 7.019 -13.978 1.00 89.25 319 VAL A CA 1
ATOM 2453 C C . VAL A 1 319 ? 15.708 7.073 -12.562 1.00 89.25 319 VAL A C 1
ATOM 2455 O O . VAL A 1 319 ? 16.305 6.095 -12.133 1.00 89.25 319 VAL A O 1
ATOM 2458 N N . ASN A 1 320 ? 15.525 8.173 -11.830 1.00 87.31 320 ASN A N 1
ATOM 2459 C CA . ASN A 1 320 ? 16.084 8.337 -10.482 1.00 87.31 320 ASN A CA 1
ATOM 2460 C C . ASN A 1 320 ? 15.447 7.418 -9.427 1.00 87.31 320 ASN A C 1
ATOM 2462 O O . ASN A 1 320 ? 16.089 7.137 -8.419 1.00 87.31 320 ASN A O 1
ATOM 2466 N N . ASP A 1 321 ? 14.224 6.945 -9.664 1.00 86.00 321 ASP A N 1
ATOM 2467 C CA . ASP A 1 321 ? 13.522 6.007 -8.783 1.00 86.00 321 ASP A CA 1
ATOM 2468 C C . ASP A 1 321 ? 13.958 4.547 -8.962 1.00 86.00 321 ASP A C 1
ATOM 2470 O O . ASP A 1 321 ? 13.599 3.684 -8.157 1.00 86.00 321 ASP A O 1
ATOM 2474 N N . LEU A 1 322 ? 14.737 4.243 -10.003 1.00 88.94 322 LEU A N 1
ATOM 2475 C CA . LEU A 1 322 ? 15.308 2.913 -10.166 1.00 88.94 322 LEU A CA 1
ATOM 2476 C C . LEU A 1 322 ? 16.333 2.616 -9.066 1.00 88.94 322 LEU A C 1
ATOM 2478 O O . LEU A 1 322 ? 16.936 3.503 -8.464 1.00 88.94 322 LEU A O 1
ATOM 2482 N N . ASN A 1 323 ? 16.611 1.326 -8.866 1.00 87.94 323 ASN A N 1
ATOM 2483 C CA . ASN A 1 323 ? 17.742 0.902 -8.046 1.00 87.94 323 ASN A CA 1
ATOM 2484 C C . ASN A 1 323 ? 19.040 1.613 -8.505 1.00 87.94 323 ASN A C 1
ATOM 2486 O O . ASN A 1 323 ? 19.274 1.680 -9.715 1.00 87.94 323 ASN A O 1
ATOM 2490 N N . PRO A 1 324 ? 19.923 2.065 -7.590 1.00 90.19 324 PRO A N 1
ATOM 2491 C CA . PRO A 1 324 ? 21.127 2.830 -7.937 1.00 90.19 324 PRO A CA 1
ATOM 2492 C C . PRO A 1 324 ? 21.986 2.222 -9.056 1.00 90.19 324 PRO A C 1
ATOM 2494 O O . PRO A 1 324 ? 22.466 2.941 -9.933 1.00 90.19 324 PRO A O 1
ATOM 2497 N N . ASN A 1 325 ? 22.125 0.894 -9.093 1.00 93.81 325 ASN A N 1
ATOM 2498 C CA . ASN A 1 325 ? 22.882 0.211 -10.144 1.00 93.81 325 ASN A CA 1
ATOM 2499 C C . ASN A 1 325 ? 22.206 0.337 -11.517 1.00 93.81 325 ASN A C 1
ATOM 2501 O O . ASN A 1 325 ? 22.880 0.486 -12.536 1.00 93.81 325 ASN A O 1
ATOM 2505 N N . LEU A 1 326 ? 20.873 0.297 -11.560 1.00 92.00 326 LEU A N 1
ATOM 2506 C CA . LEU A 1 326 ? 20.109 0.490 -12.791 1.00 92.00 326 LEU A CA 1
ATOM 2507 C C . LEU A 1 326 ? 20.189 1.938 -13.274 1.00 92.00 326 LEU A C 1
ATOM 2509 O O . LEU A 1 326 ? 20.364 2.147 -14.471 1.00 92.00 326 LEU A O 1
ATOM 2513 N N . VAL A 1 327 ? 20.159 2.922 -12.367 1.00 91.75 327 VAL A N 1
ATOM 2514 C CA . VAL A 1 327 ? 20.357 4.342 -12.716 1.00 91.75 327 VAL A CA 1
ATOM 2515 C C . VAL A 1 327 ? 21.669 4.532 -13.476 1.00 91.75 327 VAL A C 1
ATOM 2517 O O . VAL A 1 327 ? 21.691 5.153 -14.539 1.00 91.75 327 VAL A O 1
ATOM 2520 N N . ILE A 1 328 ? 22.763 3.968 -12.956 1.00 93.81 328 ILE A N 1
ATOM 2521 C CA . ILE A 1 328 ? 24.091 4.054 -13.577 1.00 93.81 328 ILE A CA 1
ATOM 2522 C C . ILE A 1 328 ? 24.079 3.401 -14.963 1.00 93.81 328 ILE A C 1
ATOM 2524 O O . ILE A 1 328 ? 24.536 3.998 -15.935 1.00 93.81 328 ILE A O 1
ATOM 2528 N N . ARG A 1 329 ? 23.505 2.199 -15.083 1.00 94.12 329 ARG A N 1
ATOM 2529 C CA . ARG A 1 329 ? 23.421 1.481 -16.366 1.00 94.12 329 ARG A CA 1
ATOM 2530 C C . ARG A 1 329 ? 22.609 2.241 -17.413 1.00 94.12 329 ARG A C 1
ATOM 2532 O O . ARG A 1 329 ? 23.019 2.292 -18.572 1.00 94.12 329 ARG A O 1
ATOM 2539 N N . VAL A 1 330 ? 21.494 2.851 -17.012 1.00 92.38 330 VAL A N 1
ATOM 2540 C CA . VAL A 1 330 ? 20.674 3.700 -17.886 1.00 92.38 330 VAL A CA 1
ATOM 2541 C C . VAL A 1 330 ? 21.494 4.900 -18.357 1.00 92.38 330 VAL A C 1
ATOM 2543 O O . VAL A 1 330 ? 21.609 5.110 -19.560 1.00 92.38 330 VAL A O 1
ATOM 2546 N N . LYS A 1 331 ? 22.147 5.630 -17.444 1.00 91.19 331 LYS A N 1
ATOM 2547 C CA . LYS A 1 331 ? 22.989 6.789 -17.791 1.00 91.19 331 LYS A CA 1
ATOM 2548 C C . LYS A 1 331 ? 24.139 6.431 -18.737 1.00 91.19 331 LYS A C 1
ATOM 2550 O O . LYS A 1 331 ? 24.362 7.150 -19.707 1.00 91.19 331 LYS A O 1
ATOM 2555 N N . ASN A 1 332 ? 24.814 5.306 -18.508 1.00 93.62 332 ASN A N 1
ATOM 2556 C CA . ASN A 1 332 ? 25.865 4.820 -19.405 1.00 93.62 332 ASN A CA 1
ATOM 2557 C C . ASN A 1 332 ? 25.309 4.496 -20.797 1.00 93.62 332 ASN A C 1
ATOM 2559 O O . ASN A 1 332 ? 25.906 4.871 -21.800 1.00 93.62 332 ASN A O 1
ATOM 2563 N N . SER A 1 333 ? 24.138 3.855 -20.866 1.00 92.31 333 SER A N 1
ATOM 2564 C CA . SER A 1 333 ? 23.478 3.548 -22.141 1.00 92.31 333 SER A CA 1
ATOM 2565 C C . SER A 1 333 ? 23.117 4.826 -22.904 1.00 92.31 333 SER A C 1
ATOM 2567 O O . SER A 1 333 ? 23.396 4.919 -24.095 1.00 92.31 333 SER A O 1
ATOM 2569 N N . LEU A 1 334 ? 22.583 5.841 -22.214 1.00 90.88 334 LEU A N 1
ATOM 2570 C CA . LEU A 1 334 ? 22.315 7.164 -22.791 1.00 90.88 334 LEU A CA 1
ATOM 2571 C C . LEU A 1 334 ? 23.591 7.814 -23.344 1.00 90.88 334 LEU A C 1
ATOM 2573 O O . LEU A 1 334 ? 23.589 8.295 -24.474 1.00 90.88 334 LEU A O 1
ATOM 2577 N N . SER A 1 335 ? 24.681 7.804 -22.571 1.00 92.00 335 SER A N 1
ATOM 2578 C CA . SER A 1 335 ? 25.966 8.370 -22.999 1.00 92.00 335 SER A CA 1
ATOM 2579 C C . SER A 1 335 ? 26.518 7.656 -24.232 1.00 92.00 335 SER A C 1
ATOM 2581 O O . SER A 1 335 ? 26.968 8.314 -25.166 1.00 92.00 335 SER A O 1
ATOM 2583 N N . ASN A 1 336 ? 26.448 6.324 -24.258 1.00 93.44 336 ASN A N 1
ATOM 2584 C CA . ASN A 1 336 ? 26.942 5.524 -25.374 1.00 93.44 336 ASN A CA 1
ATOM 2585 C C . ASN A 1 336 ? 26.119 5.767 -26.642 1.00 93.44 336 ASN A C 1
ATOM 2587 O O . ASN A 1 336 ? 26.691 6.030 -27.693 1.00 93.44 336 ASN A O 1
ATOM 2591 N N . VAL A 1 337 ? 24.785 5.741 -26.552 1.00 92.19 337 VAL A N 1
ATOM 2592 C CA . VAL A 1 337 ? 23.922 5.998 -27.716 1.00 92.19 337 VAL A CA 1
ATOM 2593 C C . VAL A 1 337 ? 24.142 7.412 -28.245 1.00 92.19 337 VAL A C 1
ATOM 2595 O O . VAL A 1 337 ? 24.232 7.595 -29.458 1.00 92.19 337 VAL A O 1
ATOM 2598 N N . LYS A 1 338 ? 24.281 8.411 -27.366 1.00 91.31 338 LYS A N 1
ATOM 2599 C CA . LYS A 1 338 ? 24.595 9.785 -27.769 1.00 91.31 338 LYS A CA 1
ATOM 2600 C C . LYS A 1 338 ? 25.947 9.874 -28.486 1.00 91.31 338 LYS A C 1
ATOM 2602 O O . LYS A 1 338 ? 25.996 10.415 -29.585 1.00 91.31 338 LYS A O 1
ATOM 2607 N N . HIS A 1 339 ? 26.999 9.299 -27.902 1.00 93.25 339 HIS A N 1
ATOM 2608 C CA . HIS A 1 339 ? 28.338 9.264 -28.494 1.00 93.25 339 HIS A CA 1
ATOM 2609 C C . HIS A 1 339 ? 28.333 8.609 -29.881 1.00 93.25 339 HIS A C 1
ATOM 2611 O O . HIS A 1 339 ? 28.821 9.193 -30.843 1.00 93.25 339 HIS A O 1
ATOM 2617 N N . GLU A 1 340 ? 27.728 7.427 -30.012 1.00 92.00 340 GLU A N 1
ATOM 2618 C CA . GLU A 1 340 ? 27.662 6.725 -31.297 1.00 92.00 340 GLU A CA 1
ATOM 2619 C C . GLU A 1 340 ? 26.813 7.475 -32.329 1.00 92.00 340 GLU A C 1
ATOM 2621 O O . GLU A 1 340 ? 27.169 7.511 -33.504 1.00 92.00 340 GLU A O 1
ATOM 2626 N N . SER A 1 341 ? 25.737 8.141 -31.899 1.00 90.50 341 SER A N 1
ATOM 2627 C CA . SER A 1 341 ? 24.921 8.986 -32.785 1.00 90.50 341 SER A CA 1
ATOM 2628 C C . SER A 1 341 ? 25.701 10.172 -33.345 1.00 90.50 341 SER A C 1
ATOM 2630 O O . SER A 1 341 ? 25.429 10.599 -34.462 1.00 90.50 341 SER A O 1
ATOM 2632 N N . GLU A 1 342 ? 26.622 10.738 -32.564 1.00 89.88 342 GLU A N 1
ATOM 2633 C CA . GLU A 1 342 ? 27.484 11.847 -32.983 1.00 89.88 342 GLU A CA 1
ATOM 2634 C C . GLU A 1 342 ? 28.647 11.361 -33.853 1.00 89.88 342 GLU A C 1
ATOM 2636 O O . GLU A 1 342 ? 28.981 12.022 -34.830 1.00 89.88 342 GLU A O 1
ATOM 2641 N N . ARG A 1 343 ? 29.228 10.196 -33.540 1.00 92.56 343 ARG A N 1
ATOM 2642 C CA . ARG A 1 343 ? 30.331 9.589 -34.302 1.00 92.56 343 ARG A CA 1
ATOM 2643 C C . ARG A 1 343 ? 29.923 9.148 -35.707 1.00 92.56 343 ARG A C 1
ATOM 2645 O O . ARG A 1 343 ? 30.754 9.173 -36.607 1.00 92.56 343 ARG A O 1
ATOM 2652 N N . LEU A 1 344 ? 28.685 8.680 -35.862 1.00 86.19 344 LEU A N 1
ATOM 2653 C CA . LEU A 1 344 ? 28.167 8.118 -37.111 1.00 86.19 344 LEU A CA 1
ATOM 2654 C C . LEU A 1 344 ? 27.470 9.149 -38.019 1.00 86.19 344 LEU A C 1
ATOM 2656 O O . LEU A 1 344 ? 26.984 8.759 -39.074 1.00 86.19 344 LEU A O 1
ATOM 2660 N N . LYS A 1 345 ? 27.377 10.417 -37.594 1.00 76.25 345 LYS A N 1
ATOM 2661 C CA . LYS A 1 345 ? 26.857 11.531 -38.407 1.00 76.25 345 LYS A CA 1
ATOM 2662 C C . LYS A 1 345 ? 27.789 11.883 -39.560 1.00 76.25 345 LYS A C 1
ATOM 2664 O O . LYS A 1 345 ? 27.244 12.309 -40.600 1.00 76.25 345 LYS A O 1
#

Solvent-accessible surface area (backbone atoms only — not comparable to full-atom values): 19276 Å² total; per-residue (Å²): 133,85,78,50,70,69,57,56,31,46,53,50,39,56,60,53,51,69,28,67,65,50,56,51,49,52,53,51,50,50,52,50,54,38,68,78,34,59,68,54,48,67,78,39,34,81,57,50,53,60,47,55,57,60,53,63,53,45,76,76,48,100,81,67,79,81,67,58,69,60,42,51,54,46,34,54,51,43,51,53,50,46,53,53,50,51,49,63,72,68,48,75,96,77,76,86,86,90,77,82,92,72,87,55,81,63,57,59,50,51,53,52,49,56,50,44,56,54,40,51,51,48,39,51,53,35,50,53,58,59,52,44,75,59,81,70,99,46,46,63,59,54,51,51,50,52,50,49,50,49,27,56,48,47,10,45,35,81,88,78,72,42,69,76,53,77,23,80,45,66,46,66,66,39,52,47,48,28,48,51,30,50,49,51,30,52,52,49,58,66,47,40,82,73,49,58,89,51,29,68,37,43,48,61,17,38,52,35,21,64,74,23,46,84,49,42,72,64,21,44,55,56,17,51,52,36,38,55,50,12,54,52,46,30,54,51,52,51,52,54,34,50,45,71,56,47,51,56,52,52,50,52,50,65,70,66,34,70,65,48,52,49,58,59,55,65,58,69,46,80,89,45,71,90,76,61,51,74,68,58,53,52,54,32,52,54,54,49,51,53,53,50,51,53,51,49,56,47,48,50,53,45,54,59,69,68,35,62,86,75,72,37,58,68,56,52,51,33,44,68,63,40,59,71,71,54,35,53,52,50,52,51,50,53,52,49,53,52,51,50,57,64,75,74,108

Secondary structure (DSSP, 8-state):
----HHHHHHHHHHHHHS-HHHHHHHHHHHHHHHHH-HHHHHHTHHHHHHHHHHHHHHTT-SS---THHHHHHHHHHHHHHHHHHHHHHHS-----SSS---S-HHHHHHHHHHHHHHHHHHHHHHHHHHHHH---S-HHHHHHHHHHHHHHHHTEETTTTEE-S-SSS--HHHHHHHHHHHHHHHHHHHHHTTSGGGGHHHHHHHHHHHHTTTSHHHHHHHHHHHHHHHHHHHHHHHHHHHHHHHHHHHHHHHTTSHHHHHHHHTSS-GGGTTT--HHHHHHHHHHHHHHHHHHHHHHHHHHHHT-TTTT-HHHHHHHHTS-HHHHHHHHHHHHHHHHHHHHT-

Foldseek 3Di:
DPQDPLNVLVVVLCVQLPDPVNLVVLLVQLVLLCVVVVVVCVVCVVLVVVSCVVVVVVVPDPDDDDCLVSLVVLLVVLVVVLVVLVCVLPDDPDDDDDDDDDPDPVVVNVVSVVVNVSSVLSNLSSVLSNVSNDDDSDSPVVVVSVVVNVCQQQQNDPVVRGHPQNHPPQRPQLVVLLVVLVVVLVVLVVCLVVLAPLSVLCVVLNVLSVVLSRVGPVSSVRSVVSNVRSVVSSVVVLVVLVCLLVVLVVQLDVLCDPVLVVQLCPLDPPVCVVPDDPVSVVSSVVSVVVSLVSNLVSLCVSLVSVVVVPPPVSNVSSLVSDDPVSNVVSVVVSVVSVVVSVVSD

Radius of gyration: 40.52 Å; Cα contacts (8 Å, |Δi|>4): 233; chains: 1; bounding box: 86×52×120 Å

Mean predicted aligned error: 17.62 Å

Sequence (345 aa):
MIVQLGELAGQLGGFVGESESVKKAVVKAIIACFDNNPHLKNDLKDVYSSYVTTLSESVNSADQADGTDEIVKLSERVTQQIKLLEQQLNSPKNLYNSLPPSPSPSADSAKLQSKLEALEKVKELCGFYENLNNHPNEPKNLLDNLCSGLETFLGFNSASKGYDGQGIVYSNLDRLCDGVMGFLSGFLSNIHKHLGQHKGEITEAIKSLEQNKHAGKNGFNAAIAEVVKGVRGYNKAVEQSNKKVSEPMTLILSQVDEEFKRSVADIFPEKTLSAAKNADVFNAVDQINEKLRHCHLSAEKFNGTFNFDKHNKTILNAVNDLNPNLVIRVKNSLSNVKHESERLK

Organism: Babesia bigemina (NCBI:txid5866)

pLDDT: mean 75.91, std 16.43, range [33.88, 97.06]